Protein AF-H1YH97-F1 (afdb_monomer_lite)

Sequence (226 aa):
MWLQNLEPGESWMGVWKGKFLCFDCGAIIEQNPCDICGYLHTPFVIPGLQNNEQPKALTFKGAIHENTYITLGLLKREWERPLIPESDVTDLLGQKIPQRIAFVLLFWTLFESLMDRMFSKKLESIPPKIAKNLLKKNNNISARMGEFYQLVFDTSFKDDLIQIGSPLIYDHLKNLQERRNAFIHDNPIAINEQLISDTLIHLQDIQAAWIKLYNKRCTVKSNTNL

Foldseek 3Di:
DPQPDADQPRALCSLLRQWFADPAFRATDNDAPDPQANNGDDQPDDPPPPDDDDRRRPSPPGDDDPLLVVLSVVLVCLVVPDDDPPPQDADPVSHRFDPSPVNLVSLVVSLLVLLLVLLLLLCPPDDPVVSVVLCVVQVDVVCSQQVVVCVRQVDHNQVLCVVVPRNVVVVLVVLSVVLVVVCVVRNSCSDDPVNSVVCVVCSSVSSNSSSVSSNVGRTDHPPPPD

pLDDT: mean 81.81, std 17.79, range [31.03, 96.75]

Structure (mmCIF, N/CA/C/O backbone):
data_AF-H1YH97-F1
#
_entry.id   AF-H1YH97-F1
#
loop_
_atom_site.group_PDB
_atom_site.id
_atom_site.type_symbol
_atom_site.label_atom_id
_atom_site.label_alt_id
_atom_site.label_comp_id
_atom_site.label_asym_id
_atom_site.label_entity_id
_atom_site.label_seq_id
_atom_site.pdbx_PDB_ins_code
_atom_site.Cartn_x
_atom_site.Cartn_y
_atom_site.Cartn_z
_atom_site.occupancy
_atom_site.B_iso_or_equiv
_atom_site.auth_seq_id
_atom_site.auth_comp_id
_atom_site.auth_asym_id
_atom_site.auth_atom_id
_atom_site.pdbx_PDB_model_num
ATOM 1 N N . MET A 1 1 ? -8.327 21.788 -6.610 1.00 39.91 1 MET A N 1
ATOM 2 C CA . MET A 1 1 ? -8.820 21.762 -8.004 1.00 39.91 1 MET A CA 1
ATOM 3 C C . MET A 1 1 ? -8.207 20.588 -8.798 1.00 39.91 1 MET A C 1
ATOM 5 O O . MET A 1 1 ? -7.717 20.793 -9.891 1.00 39.91 1 MET A O 1
ATOM 9 N N . TRP A 1 2 ? -8.212 19.359 -8.249 1.00 41.69 2 TRP A N 1
ATOM 10 C CA . TRP A 1 2 ? -7.654 18.150 -8.909 1.00 41.69 2 TRP A CA 1
ATOM 11 C C . TRP A 1 2 ? -8.547 16.894 -8.781 1.00 41.69 2 TRP A C 1
ATOM 13 O O . TRP A 1 2 ? -8.289 15.892 -9.433 1.00 41.69 2 TRP A O 1
ATOM 23 N N . LEU A 1 3 ? -9.606 16.935 -7.959 1.00 39.03 3 LEU A N 1
ATOM 24 C CA . LEU A 1 3 ? -10.474 15.781 -7.647 1.00 39.03 3 LEU A CA 1
ATOM 25 C C . LEU A 1 3 ? -11.924 15.937 -8.135 1.00 39.03 3 LEU A C 1
ATOM 27 O O . LEU A 1 3 ? -12.729 15.026 -7.962 1.00 39.03 3 LEU A O 1
ATOM 31 N N . GLN A 1 4 ? -12.288 17.096 -8.692 1.00 38.88 4 GLN A N 1
ATOM 32 C CA . GLN A 1 4 ? -13.694 17.419 -8.961 1.00 38.88 4 GLN A CA 1
ATOM 33 C C . GLN A 1 4 ? -14.226 16.808 -10.269 1.00 38.88 4 GLN A C 1
ATOM 35 O O . GLN A 1 4 ? -15.436 16.654 -10.377 1.00 38.88 4 GLN A O 1
ATOM 40 N N . ASN A 1 5 ? -13.353 16.366 -11.189 1.00 37.06 5 ASN A N 1
ATOM 41 C CA . ASN A 1 5 ? -13.747 15.989 -12.557 1.00 37.06 5 ASN A CA 1
ATOM 42 C C . ASN A 1 5 ? -13.352 14.564 -13.001 1.00 37.06 5 ASN A C 1
ATOM 44 O O . ASN A 1 5 ? -13.318 14.319 -14.196 1.00 37.06 5 ASN A O 1
ATOM 48 N N . LEU A 1 6 ? -13.004 13.634 -12.104 1.00 42.75 6 LEU A N 1
ATOM 49 C CA . LEU A 1 6 ? -12.512 12.305 -12.532 1.00 42.75 6 LEU A CA 1
ATOM 50 C C . LEU A 1 6 ? -13.406 11.184 -12.016 1.00 42.75 6 LEU A C 1
ATOM 52 O O . LEU A 1 6 ? -13.644 11.136 -10.808 1.00 42.75 6 LEU A O 1
ATOM 56 N N . GLU A 1 7 ? -13.916 10.310 -12.882 1.00 38.78 7 GLU A N 1
ATOM 57 C CA . GLU A 1 7 ? -14.739 9.175 -12.458 1.00 38.78 7 GLU A CA 1
ATOM 58 C C . GLU A 1 7 ? -13.931 8.165 -11.610 1.00 38.78 7 GLU A C 1
ATOM 60 O O . GLU A 1 7 ? -12.694 8.112 -11.690 1.00 38.78 7 GLU A O 1
ATOM 65 N N . PRO A 1 8 ? -14.584 7.391 -10.718 1.00 39.62 8 PRO A N 1
ATOM 66 C CA . PRO A 1 8 ? -13.954 6.241 -10.072 1.00 39.62 8 PRO A CA 1
ATOM 67 C C . PRO A 1 8 ? -13.371 5.292 -11.134 1.00 39.62 8 PRO A C 1
ATOM 69 O O . PRO A 1 8 ? -14.071 4.897 -12.055 1.00 39.62 8 PRO A O 1
ATOM 72 N N . GLY A 1 9 ? -12.084 4.951 -11.021 1.00 46.12 9 GLY A N 1
ATOM 73 C CA . GLY A 1 9 ? -11.359 4.131 -12.007 1.00 46.12 9 GLY A CA 1
ATOM 74 C C . GLY A 1 9 ? -10.483 4.929 -12.981 1.00 46.12 9 GLY A C 1
ATOM 75 O O . GLY A 1 9 ? -9.427 4.444 -13.372 1.00 46.12 9 GLY A O 1
ATOM 76 N N . GLU A 1 10 ? -10.804 6.193 -13.268 1.00 53.16 10 GLU A N 1
ATOM 77 C CA . GLU A 1 10 ? -10.083 6.999 -14.274 1.00 53.16 10 GLU A CA 1
ATOM 78 C C . GLU A 1 10 ? -8.904 7.811 -13.716 1.00 53.16 10 GLU A C 1
ATOM 80 O O . GLU A 1 10 ? -8.183 8.491 -14.448 1.00 53.16 10 GLU A O 1
ATOM 85 N N . SER A 1 11 ? -8.682 7.779 -12.400 1.00 70.06 11 SER A N 1
ATOM 86 C CA . SER A 1 11 ? -7.612 8.552 -11.773 1.00 70.06 11 SER A CA 1
ATOM 87 C C . SER A 1 11 ? -6.817 7.748 -10.759 1.00 70.06 11 SER A C 1
ATOM 89 O O . SER A 1 11 ? -7.344 6.903 -10.041 1.00 70.06 11 SER A O 1
ATOM 91 N N . TRP A 1 12 ? -5.534 8.087 -10.638 1.00 75.81 12 TRP A N 1
ATOM 92 C CA . TRP A 1 12 ? -4.597 7.598 -9.616 1.00 75.81 12 TRP A CA 1
ATOM 93 C C . TRP A 1 12 ? -5.146 7.717 -8.184 1.00 75.81 12 TRP A C 1
ATOM 95 O O . TRP A 1 12 ? -4.735 6.990 -7.286 1.00 75.81 12 TRP A O 1
ATOM 105 N N . MET A 1 13 ? -6.105 8.628 -8.002 1.00 76.44 13 MET A N 1
ATOM 106 C CA . MET A 1 13 ? -6.769 8.976 -6.750 1.00 76.44 13 MET A CA 1
ATOM 107 C C . MET A 1 13 ? -8.197 8.424 -6.656 1.00 76.44 13 MET A C 1
ATOM 109 O O . MET A 1 13 ? -8.872 8.667 -5.658 1.00 76.44 13 MET A O 1
ATOM 113 N N . GLY A 1 14 ? -8.679 7.722 -7.686 1.00 76.81 14 GLY A N 1
ATOM 114 C CA . GLY A 1 14 ? -10.076 7.311 -7.829 1.00 76.81 14 GLY A CA 1
ATOM 115 C C . GLY A 1 14 ? -10.552 6.469 -6.652 1.00 76.81 14 GLY A C 1
ATOM 116 O O . GLY A 1 14 ? -11.643 6.697 -6.138 1.00 76.81 14 GLY A O 1
ATOM 117 N N . VAL A 1 15 ? -9.677 5.600 -6.139 1.00 85.69 15 VAL A N 1
ATOM 118 C CA . VAL A 1 15 ? -9.932 4.780 -4.946 1.00 85.69 15 VAL A CA 1
ATOM 119 C C . VAL A 1 15 ? -10.259 5.631 -3.716 1.00 85.69 15 VAL A C 1
ATOM 121 O O . VAL A 1 15 ? -11.045 5.201 -2.884 1.00 85.69 15 VAL A O 1
ATOM 124 N N . TRP A 1 16 ? -9.722 6.845 -3.602 1.00 83.88 16 TRP A N 1
ATOM 125 C CA . TRP A 1 16 ? -9.933 7.744 -2.460 1.00 83.88 16 TRP A CA 1
ATOM 126 C C . TRP A 1 16 ? -11.056 8.760 -2.677 1.00 83.88 16 TRP A C 1
ATOM 128 O O . TRP A 1 16 ? -11.441 9.470 -1.743 1.00 83.88 16 TRP A O 1
ATOM 138 N N . LYS A 1 17 ? -11.585 8.868 -3.900 1.00 78.12 17 LYS A N 1
ATOM 139 C CA . LYS A 1 17 ? -12.656 9.813 -4.221 1.00 78.12 17 LYS A CA 1
ATOM 140 C C . LYS A 1 17 ? -13.912 9.468 -3.411 1.00 78.12 17 LYS A C 1
ATOM 142 O O . LYS A 1 17 ? -14.252 8.304 -3.241 1.00 78.12 17 LYS A O 1
ATOM 147 N N . GLY A 1 18 ? -14.573 10.497 -2.883 1.00 75.31 18 GLY A N 1
ATOM 148 C CA . GLY A 1 18 ? -15.779 10.372 -2.057 1.00 75.31 18 GLY A CA 1
ATOM 149 C C . GLY A 1 18 ? -15.560 9.833 -0.638 1.00 75.31 18 GLY A C 1
ATOM 150 O O . GLY A 1 18 ? -16.490 9.881 0.156 1.00 75.31 18 GLY A O 1
ATOM 151 N N . LYS A 1 19 ? -14.349 9.374 -0.287 1.00 83.31 19 LYS A N 1
ATOM 152 C CA . LYS A 1 19 ? -14.075 8.782 1.027 1.00 83.31 19 LYS A CA 1
ATOM 153 C C . LYS A 1 19 ? -13.745 9.810 2.103 1.00 83.31 19 LYS A C 1
ATOM 155 O O . LYS A 1 19 ? -13.042 10.791 1.859 1.00 83.31 19 LYS A O 1
ATOM 160 N N . PHE A 1 20 ? -14.172 9.535 3.328 1.00 82.00 20 PHE A N 1
ATOM 161 C CA . PHE A 1 20 ? -13.847 10.309 4.525 1.00 82.00 20 PHE A CA 1
ATOM 162 C C . PHE A 1 20 ? -13.634 9.384 5.734 1.00 82.00 20 PHE A C 1
ATOM 164 O O . PHE A 1 20 ? -13.953 8.200 5.674 1.00 82.00 20 PHE A O 1
ATOM 171 N N . LEU A 1 21 ? -13.029 9.903 6.810 1.00 85.06 21 LEU A N 1
ATOM 172 C CA . LEU A 1 21 ? -12.860 9.147 8.055 1.00 85.06 21 LEU A CA 1
ATOM 173 C C . LEU A 1 21 ? -14.105 9.279 8.931 1.00 85.06 21 LEU A C 1
ATOM 175 O O . LEU A 1 21 ? -14.604 10.385 9.150 1.00 85.06 21 LEU A O 1
ATOM 179 N N . CYS A 1 22 ? -14.551 8.159 9.488 1.00 85.12 22 CYS A N 1
ATOM 180 C CA . CYS A 1 22 ? -15.545 8.137 10.539 1.00 85.12 22 CYS A CA 1
ATOM 181 C C . CYS A 1 22 ? -14.955 8.739 11.825 1.00 85.12 22 CYS A C 1
ATOM 183 O O . CYS A 1 22 ? -13.877 8.327 12.251 1.00 85.12 22 CYS A O 1
ATOM 185 N N . PHE A 1 23 ? -15.648 9.688 12.464 1.00 82.31 23 PHE A N 1
ATOM 186 C CA . PHE A 1 23 ? -15.173 10.328 13.698 1.00 82.31 23 PHE A CA 1
ATOM 187 C C . PHE A 1 23 ? -15.259 9.401 14.905 1.00 82.31 23 PHE A C 1
ATOM 189 O O . PHE A 1 23 ? -14.488 9.565 15.843 1.00 82.31 23 PHE A O 1
ATOM 196 N N . ASP A 1 24 ? -16.190 8.450 14.869 1.00 85.19 24 ASP A N 1
ATOM 197 C CA . ASP A 1 24 ? -16.423 7.513 15.960 1.00 85.19 24 ASP A CA 1
ATOM 198 C C . ASP A 1 24 ? -15.459 6.321 15.869 1.00 85.19 24 ASP A C 1
ATOM 200 O O . ASP A 1 24 ? -14.535 6.187 16.668 1.00 85.19 24 ASP A O 1
ATOM 204 N N . CYS A 1 25 ? -15.595 5.489 14.832 1.00 86.81 25 CYS A N 1
ATOM 205 C CA . CYS A 1 25 ? -14.805 4.259 14.723 1.00 86.81 25 CYS A CA 1
ATOM 206 C C . CYS A 1 25 ? -13.477 4.408 13.966 1.00 86.81 25 CYS A C 1
ATOM 208 O O . CYS A 1 25 ? -12.680 3.467 13.943 1.00 86.81 25 CYS A O 1
ATOM 210 N N . GLY A 1 26 ? -13.231 5.551 13.315 1.00 86.19 26 GLY A N 1
ATOM 211 C CA . GLY A 1 26 ? -12.041 5.771 12.489 1.00 86.19 26 GLY A CA 1
ATOM 212 C C . GLY A 1 26 ? -12.055 5.066 11.128 1.00 86.19 26 GLY A C 1
ATOM 213 O O . GLY A 1 26 ? -11.030 5.072 10.458 1.00 86.19 26 GLY A O 1
ATOM 214 N N . ALA A 1 27 ? -13.166 4.450 10.707 1.00 89.44 27 ALA A N 1
ATOM 215 C CA . ALA A 1 27 ? -13.274 3.778 9.408 1.00 89.44 27 ALA A CA 1
ATOM 216 C C . ALA A 1 27 ? -13.155 4.750 8.229 1.00 89.44 27 ALA A C 1
ATOM 218 O O . ALA A 1 27 ? -13.627 5.879 8.298 1.00 89.44 27 ALA A O 1
ATOM 219 N N . ILE A 1 28 ? -12.582 4.296 7.119 1.00 90.00 28 ILE A N 1
ATOM 220 C CA . ILE A 1 28 ? -12.598 5.017 5.847 1.00 90.00 28 ILE A CA 1
ATOM 221 C C . ILE A 1 28 ? -13.871 4.617 5.093 1.00 90.00 28 ILE A C 1
ATOM 223 O O . ILE A 1 28 ? -13.984 3.476 4.651 1.00 90.00 28 ILE A O 1
ATOM 227 N N . ILE A 1 29 ? -14.811 5.546 4.935 1.00 87.75 29 ILE A N 1
ATOM 228 C CA . ILE A 1 29 ? -16.169 5.282 4.432 1.00 87.75 29 ILE A CA 1
ATOM 229 C C . ILE A 1 29 ? -16.551 6.223 3.290 1.00 87.75 29 ILE A C 1
ATOM 231 O O . ILE A 1 29 ? -15.976 7.300 3.151 1.00 87.75 29 ILE A O 1
ATOM 235 N N . GLU A 1 30 ? -17.521 5.815 2.473 1.00 83.56 30 GLU A N 1
ATOM 236 C CA . GLU A 1 30 ? -18.061 6.601 1.345 1.00 83.56 30 GLU A CA 1
ATOM 237 C C . GLU A 1 30 ? -19.474 7.134 1.604 1.00 83.56 30 GLU A C 1
ATOM 239 O O . GLU A 1 30 ? -19.912 8.087 0.962 1.00 83.56 30 GLU A O 1
ATOM 244 N N . GLN A 1 31 ? -20.191 6.514 2.538 1.00 81.31 31 GLN A N 1
ATOM 245 C CA . GLN A 1 31 ? -21.607 6.749 2.787 1.00 81.31 31 GLN A CA 1
ATOM 246 C C . GLN A 1 31 ? -21.862 7.192 4.225 1.00 81.31 31 GLN A C 1
ATOM 248 O O . GLN A 1 31 ? -21.046 6.979 5.120 1.00 81.31 31 GLN A O 1
ATOM 253 N N . ASN A 1 32 ? -23.006 7.841 4.421 1.00 79.31 32 ASN A N 1
ATOM 254 C CA . ASN A 1 32 ? -23.491 8.305 5.710 1.00 79.31 32 ASN A CA 1
ATOM 255 C C . ASN A 1 32 ? -24.909 7.746 5.921 1.00 79.31 32 ASN A C 1
ATOM 257 O O . ASN A 1 32 ? -25.759 8.015 5.067 1.00 79.31 32 ASN A O 1
ATOM 261 N N . PRO A 1 33 ? -25.196 6.998 7.004 1.00 86.06 33 PRO A N 1
ATOM 262 C CA . PRO A 1 33 ? -24.354 6.720 8.178 1.00 86.06 33 PRO A CA 1
ATOM 263 C C . PRO A 1 33 ? -23.153 5.803 7.898 1.00 86.06 33 PRO A C 1
ATOM 265 O O . PRO A 1 33 ? -23.097 5.138 6.867 1.00 86.06 33 PRO A O 1
ATOM 268 N N . CYS A 1 34 ? -22.190 5.781 8.827 1.00 86.38 34 CYS A N 1
ATOM 269 C CA . CYS A 1 34 ? -21.041 4.877 8.773 1.00 86.38 34 CYS A CA 1
ATOM 270 C C . CYS A 1 34 ? -21.505 3.415 8.713 1.00 86.38 34 CYS A C 1
ATOM 272 O O . CYS A 1 34 ? -22.223 2.949 9.592 1.00 86.38 34 CYS A O 1
ATOM 274 N N . ASP A 1 35 ? -21.046 2.672 7.715 1.00 88.00 35 ASP A N 1
ATOM 275 C CA . ASP A 1 35 ? -21.367 1.255 7.510 1.00 88.00 35 ASP A CA 1
ATOM 276 C C . ASP A 1 35 ? -20.694 0.308 8.515 1.00 88.00 35 ASP A C 1
ATOM 278 O O . ASP A 1 35 ? -21.100 -0.846 8.640 1.00 88.00 35 ASP A O 1
ATOM 282 N N . ILE A 1 36 ? -19.694 0.791 9.259 1.00 88.25 36 ILE A N 1
ATOM 283 C CA . ILE A 1 36 ? -18.995 0.021 10.295 1.00 88.25 36 ILE A CA 1
ATOM 284 C C . ILE A 1 36 ? -19.619 0.203 11.686 1.00 88.25 36 ILE A C 1
ATOM 286 O O . ILE A 1 36 ? -19.785 -0.786 12.398 1.00 88.25 36 ILE A O 1
ATOM 290 N N . CYS A 1 37 ? -19.947 1.436 12.094 1.00 88.19 37 CYS A N 1
ATOM 291 C CA . CYS A 1 37 ? -20.453 1.724 13.449 1.00 88.19 37 CYS A CA 1
ATOM 292 C C . CYS A 1 37 ? -21.824 2.414 13.511 1.00 88.19 37 CYS A C 1
ATOM 294 O O . CYS A 1 37 ? -22.334 2.662 14.600 1.00 88.19 37 CYS A O 1
ATOM 296 N N . GLY A 1 38 ? -22.432 2.755 12.373 1.00 87.69 38 GLY A N 1
ATOM 297 C CA . GLY A 1 38 ? -23.738 3.418 12.313 1.00 87.69 38 GLY A CA 1
ATOM 298 C C . GLY A 1 38 ? -23.725 4.914 12.641 1.00 87.69 38 GLY A C 1
ATOM 299 O O . GLY A 1 38 ? -24.780 5.545 12.607 1.00 87.69 38 GLY A O 1
ATOM 300 N N . TYR A 1 39 ? -22.562 5.506 12.939 1.00 85.44 39 TYR A N 1
ATOM 301 C CA . TYR A 1 39 ? -22.466 6.926 13.279 1.00 85.44 39 TYR A CA 1
ATOM 302 C C . TYR A 1 39 ? -22.977 7.814 12.136 1.00 85.44 39 TYR A C 1
ATOM 304 O O . TYR A 1 39 ? -22.505 7.723 10.997 1.00 85.44 39 TYR A O 1
ATOM 312 N N . LEU A 1 40 ? -23.936 8.686 12.457 1.00 85.50 40 LEU A N 1
ATOM 313 C CA . LEU A 1 40 ? -24.487 9.659 11.526 1.00 85.50 40 LEU A CA 1
ATOM 314 C C . LEU A 1 40 ? -23.620 10.918 11.533 1.00 85.50 40 LEU A C 1
ATOM 316 O O . LEU A 1 40 ? -23.594 11.688 12.490 1.00 85.50 40 LEU A O 1
ATOM 320 N N . HIS A 1 41 ? -22.933 11.143 10.426 1.00 76.25 41 HIS A N 1
ATOM 321 C CA . HIS A 1 41 ? -22.154 12.345 10.207 1.00 76.25 41 HIS A CA 1
ATOM 322 C C . HIS A 1 41 ? -23.076 13.515 9.875 1.00 76.25 41 HIS A C 1
ATOM 324 O O . HIS A 1 41 ? -23.846 13.460 8.917 1.00 76.25 41 HIS A O 1
ATOM 330 N N . THR A 1 42 ? -22.976 14.617 10.610 1.00 68.94 42 THR A N 1
ATOM 331 C CA . THR A 1 42 ? -23.526 15.881 10.121 1.00 68.94 42 THR A CA 1
ATOM 332 C C . THR A 1 42 ? -22.628 16.383 8.984 1.00 68.94 42 THR A C 1
ATOM 334 O O . THR A 1 42 ? -21.405 16.444 9.150 1.00 68.94 42 THR A O 1
ATOM 337 N N . PRO A 1 43 ? -23.171 16.694 7.793 1.00 60.44 43 PRO A N 1
ATOM 338 C CA . PRO A 1 43 ? -22.355 17.230 6.714 1.00 60.44 43 PRO A CA 1
ATOM 339 C C . PRO A 1 43 ? -21.727 18.552 7.171 1.00 60.44 43 PRO A C 1
ATOM 341 O O . PRO A 1 43 ? -22.431 19.472 7.587 1.00 60.44 43 PRO A O 1
ATOM 344 N N . PHE A 1 44 ? -20.399 18.659 7.088 1.00 53.03 44 PHE A N 1
ATOM 345 C CA . PHE A 1 44 ? -19.713 19.936 7.267 1.00 53.03 44 PHE A CA 1
ATOM 346 C C . PHE A 1 44 ? -20.073 20.844 6.090 1.00 53.03 44 PHE A C 1
ATOM 348 O O . PHE A 1 44 ? -19.498 20.739 5.006 1.00 53.03 44 PHE A O 1
ATOM 355 N N . VAL A 1 45 ? -21.041 21.735 6.296 1.00 48.00 45 VAL A N 1
ATOM 356 C CA . VAL A 1 45 ? -21.299 22.846 5.379 1.00 48.00 45 VAL A CA 1
ATOM 357 C C . VAL A 1 45 ? -20.197 23.873 5.612 1.00 48.00 45 VAL A C 1
ATOM 359 O O . VAL A 1 45 ? -20.097 24.435 6.700 1.00 48.00 45 VAL A O 1
ATOM 362 N N . ILE A 1 46 ? -19.344 24.110 4.614 1.00 43.72 46 ILE A N 1
ATOM 363 C CA . ILE A 1 46 ? -18.402 25.234 4.659 1.00 43.72 46 ILE A CA 1
ATOM 364 C C . ILE A 1 46 ? -19.241 26.515 4.525 1.00 43.72 46 ILE A C 1
ATOM 366 O O . ILE A 1 46 ? -19.887 26.689 3.486 1.00 43.72 46 ILE A O 1
ATOM 370 N N . PRO A 1 47 ? -19.258 27.423 5.518 1.00 37.94 47 PRO A N 1
ATOM 371 C CA . PRO A 1 47 ? -19.947 28.699 5.369 1.00 37.94 47 PRO A CA 1
ATOM 372 C C . PRO A 1 47 ? -19.249 29.505 4.264 1.00 37.94 47 PRO A C 1
ATOM 374 O O . PRO A 1 47 ? -18.073 29.834 4.401 1.00 37.94 47 PRO A O 1
ATOM 377 N N . GLY A 1 48 ? -19.944 29.784 3.155 1.00 42.53 48 GLY A N 1
ATOM 378 C CA . GLY A 1 48 ? -19.428 30.634 2.068 1.00 42.53 48 GLY A CA 1
ATOM 379 C C . GLY A 1 48 ? -19.630 30.130 0.633 1.00 42.53 48 GLY A C 1
ATOM 380 O O . GLY A 1 48 ? -19.421 30.902 -0.295 1.00 42.53 48 GLY A O 1
ATOM 381 N N . LEU A 1 49 ? -20.077 28.888 0.413 1.00 44.22 49 LEU A N 1
ATOM 382 C CA . LEU A 1 49 ? -20.487 28.410 -0.919 1.00 44.22 49 LEU A CA 1
ATOM 383 C C . LEU A 1 49 ? -21.987 28.675 -1.136 1.00 44.22 49 LEU A C 1
ATOM 385 O O . LEU A 1 49 ? -22.819 27.777 -1.037 1.00 44.22 49 LEU A O 1
ATOM 389 N N . GLN A 1 50 ? -22.345 29.937 -1.390 1.00 41.69 50 GLN A N 1
ATOM 390 C CA . GLN A 1 50 ? -23.666 30.287 -1.920 1.00 41.69 50 GLN A CA 1
ATOM 391 C C . GLN A 1 50 ? -23.716 29.947 -3.414 1.00 41.69 50 GLN A C 1
ATOM 393 O O . GLN A 1 50 ? -23.117 30.658 -4.215 1.00 41.69 50 GLN A O 1
ATOM 398 N N . ASN A 1 51 ? -24.389 28.843 -3.754 1.00 39.91 51 ASN A N 1
ATOM 399 C CA . ASN A 1 51 ? -25.222 28.617 -4.951 1.00 39.91 51 ASN A CA 1
ATOM 400 C C . ASN A 1 51 ? -25.248 27.122 -5.290 1.00 39.91 51 ASN A C 1
ATOM 402 O O . ASN A 1 51 ? -24.291 26.620 -5.864 1.00 39.91 51 ASN A O 1
ATOM 406 N N . ASN A 1 52 ? -26.354 26.446 -4.955 1.00 42.66 52 ASN A N 1
ATOM 407 C CA . ASN A 1 52 ? -26.873 25.182 -5.514 1.00 42.66 52 ASN A CA 1
ATOM 408 C C . ASN A 1 52 ? -25.946 23.967 -5.739 1.00 42.66 52 ASN A C 1
ATOM 410 O O . ASN A 1 52 ? -26.430 22.928 -6.185 1.00 42.66 52 ASN A O 1
ATOM 414 N N . GLU A 1 53 ? -24.668 24.009 -5.388 1.00 43.31 53 GLU A N 1
ATOM 415 C CA . GLU A 1 53 ? -23.829 22.821 -5.342 1.00 43.31 53 GLU A CA 1
ATOM 416 C C . GLU A 1 53 ? -23.979 22.169 -3.973 1.00 43.31 53 GLU A C 1
ATOM 418 O O . GLU A 1 53 ? -23.693 22.778 -2.940 1.00 43.31 53 GLU A O 1
ATOM 423 N N . GLN A 1 54 ? -24.446 20.917 -3.963 1.00 42.28 54 GLN A N 1
ATOM 424 C CA . GLN A 1 54 ? -24.482 20.114 -2.746 1.00 42.28 54 GLN A CA 1
ATOM 425 C C . GLN A 1 54 ? -23.117 20.177 -2.043 1.00 42.28 54 GLN A C 1
ATOM 427 O O . GLN A 1 54 ? -22.087 20.110 -2.724 1.00 42.28 54 GLN A O 1
ATOM 432 N N . PRO A 1 55 ? -23.081 20.306 -0.703 1.00 42.91 55 PRO A N 1
ATOM 433 C CA . PRO A 1 55 ? -21.837 20.398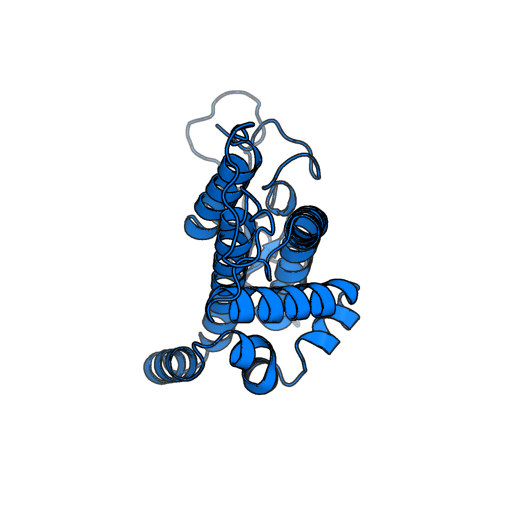 0.045 1.00 42.91 55 PRO A CA 1
ATOM 434 C C . PRO A 1 55 ? -20.985 19.155 -0.233 1.00 42.91 55 PRO A C 1
ATOM 436 O O . PRO A 1 55 ? -21.248 18.065 0.272 1.00 42.91 55 PRO A O 1
ATOM 439 N N . LYS A 1 56 ? -19.963 19.312 -1.081 1.00 43.06 56 LYS A N 1
ATOM 440 C CA . LYS A 1 56 ? -19.011 18.251 -1.412 1.00 43.06 56 LYS A CA 1
ATOM 441 C C . LYS A 1 56 ? -18.183 17.982 -0.159 1.00 43.06 56 LYS A C 1
ATOM 443 O O . LYS A 1 56 ? -17.332 18.794 0.207 1.00 43.06 56 LYS A O 1
ATOM 448 N N . ALA A 1 57 ? -18.461 16.858 0.502 1.00 43.22 57 ALA A N 1
ATOM 449 C CA . ALA A 1 57 ? -17.702 16.376 1.647 1.00 43.22 57 ALA A CA 1
ATOM 450 C C . ALA A 1 57 ? -16.203 16.416 1.315 1.00 43.22 57 ALA A C 1
ATOM 452 O O . ALA A 1 57 ? -15.753 15.868 0.305 1.00 43.22 57 ALA A O 1
ATOM 453 N N . LEU A 1 58 ? -15.437 17.134 2.136 1.00 46.97 58 LEU A N 1
ATOM 454 C CA . LEU A 1 58 ? -13.999 17.316 1.973 1.00 46.97 58 LEU A CA 1
ATOM 455 C C . LEU A 1 58 ? -13.281 15.968 2.146 1.00 46.97 58 LEU A C 1
ATOM 457 O O . LEU A 1 58 ? -12.791 15.643 3.226 1.00 46.97 58 LEU A O 1
ATOM 461 N N . THR A 1 59 ? -13.130 15.223 1.050 1.00 47.50 59 THR A N 1
ATOM 462 C CA . THR A 1 59 ? -12.196 14.087 0.921 1.00 47.50 59 THR A CA 1
ATOM 463 C C . THR A 1 59 ? -10.783 14.451 1.390 1.00 47.50 59 THR A C 1
ATOM 465 O O . THR A 1 59 ? -10.037 13.604 1.870 1.00 47.50 59 THR A O 1
ATOM 468 N N . PHE A 1 60 ? -10.437 15.738 1.311 1.00 45.75 60 PHE A N 1
ATOM 469 C CA . PHE A 1 60 ? -9.111 16.293 1.569 1.00 45.75 60 PHE A CA 1
ATOM 470 C C . PHE A 1 60 ? -8.673 16.380 3.042 1.00 45.75 60 PHE A C 1
ATOM 472 O O . PHE A 1 60 ? -7.517 16.710 3.285 1.00 45.75 60 PHE A O 1
ATOM 479 N N . LYS A 1 61 ? -9.548 16.127 4.029 1.00 45.66 61 LYS A N 1
ATOM 480 C CA . LYS A 1 61 ? -9.171 16.211 5.461 1.00 45.66 61 LYS A CA 1
ATOM 481 C C . LYS A 1 61 ? -9.521 14.983 6.308 1.00 45.66 61 LYS A C 1
ATOM 483 O O . LYS A 1 61 ? -9.388 15.037 7.525 1.00 45.66 61 LYS A O 1
ATOM 488 N N . GLY A 1 62 ? -9.941 13.883 5.685 1.00 51.84 62 GLY A N 1
ATOM 489 C CA . GLY A 1 62 ? -10.328 12.662 6.396 1.00 51.84 62 GLY A CA 1
ATOM 490 C C . GLY A 1 62 ? -9.570 11.440 5.900 1.00 51.84 62 GLY A C 1
ATOM 491 O O . GLY A 1 62 ? -8.604 11.018 6.518 1.00 51.84 62 GLY A O 1
ATOM 492 N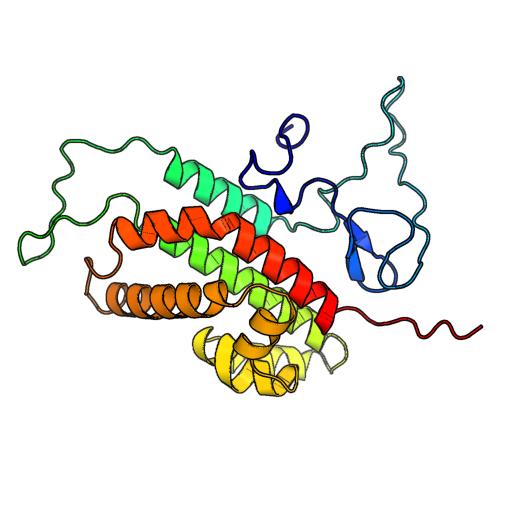 N . ALA A 1 63 ? -10.015 10.856 4.788 1.00 61.12 63 ALA A N 1
ATOM 493 C CA . ALA A 1 63 ? -9.581 9.519 4.374 1.00 61.12 63 ALA A CA 1
ATOM 494 C C . ALA A 1 63 ? -8.153 9.466 3.822 1.00 61.12 63 ALA A C 1
ATOM 496 O O . ALA A 1 63 ? -7.388 8.565 4.165 1.00 61.12 63 ALA A O 1
ATOM 497 N N . ILE A 1 64 ? -7.792 10.424 2.965 1.00 71.19 64 ILE A N 1
ATOM 498 C CA . ILE A 1 64 ? -6.458 10.497 2.375 1.00 71.19 64 ILE A CA 1
ATOM 499 C C . ILE A 1 64 ? -5.608 11.516 3.123 1.00 71.19 64 ILE A C 1
ATOM 501 O O . ILE A 1 64 ? -6.028 12.639 3.389 1.00 71.19 64 ILE A O 1
ATOM 505 N N . HIS A 1 65 ? -4.383 11.130 3.451 1.00 75.12 65 HIS A N 1
ATOM 506 C CA . HIS A 1 65 ? -3.433 12.040 4.076 1.00 75.12 65 HIS A CA 1
ATOM 507 C C . HIS A 1 65 ? -2.543 12.701 3.043 1.00 75.12 65 HIS A C 1
ATOM 509 O O . HIS A 1 65 ? -2.301 12.145 1.971 1.00 75.12 65 HIS A O 1
ATOM 515 N N . GLU A 1 66 ? -1.985 13.844 3.421 1.00 80.12 66 GLU A N 1
ATOM 516 C CA . GLU A 1 66 ? -1.141 14.665 2.563 1.00 80.12 66 GLU A CA 1
ATOM 517 C C . GLU A 1 6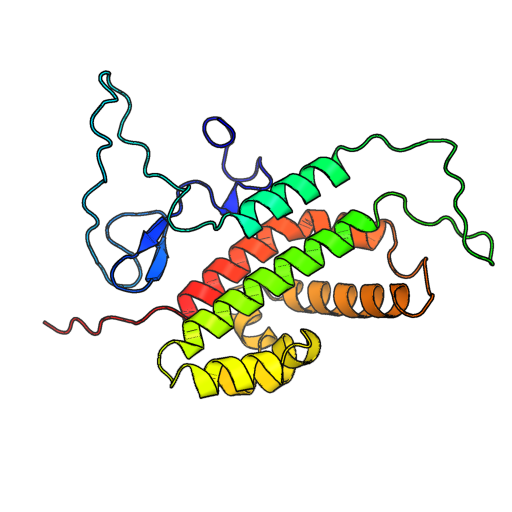6 ? 0.013 13.870 1.936 1.00 80.12 66 GLU A C 1
ATOM 519 O O . GLU A 1 66 ? 0.147 13.867 0.718 1.00 80.12 66 GLU A O 1
ATOM 524 N N . ASN A 1 67 ? 0.765 13.092 2.724 1.00 83.50 67 ASN A N 1
ATOM 525 C CA . ASN A 1 67 ? 1.829 12.234 2.178 1.00 83.50 67 ASN A CA 1
ATOM 526 C C . ASN A 1 67 ? 1.326 11.251 1.108 1.00 83.50 67 ASN A C 1
ATOM 528 O O . ASN A 1 67 ? 1.931 11.151 0.048 1.00 83.50 67 ASN A O 1
ATOM 532 N N . THR A 1 68 ? 0.206 10.560 1.347 1.00 87.19 68 THR A N 1
ATOM 533 C CA . THR A 1 68 ? -0.391 9.640 0.362 1.00 87.19 68 THR A CA 1
ATOM 534 C C . THR A 1 68 ? -0.763 10.386 -0.920 1.00 87.19 68 THR A C 1
ATOM 536 O O . THR A 1 68 ? -0.442 9.929 -2.014 1.00 87.19 68 THR A O 1
ATOM 539 N N . TYR A 1 69 ? -1.377 11.565 -0.786 1.00 85.06 69 TYR A N 1
ATOM 540 C CA . TYR A 1 69 ? -1.742 12.422 -1.911 1.00 85.06 69 TYR A CA 1
ATOM 541 C C . TYR A 1 69 ? -0.518 12.868 -2.723 1.00 85.06 69 TYR A C 1
ATOM 543 O O . TYR A 1 69 ? -0.499 12.745 -3.949 1.00 85.06 69 TYR A O 1
ATOM 551 N N . ILE A 1 70 ? 0.523 13.354 -2.045 1.00 88.00 70 ILE A N 1
ATOM 552 C CA . ILE A 1 70 ? 1.758 13.821 -2.679 1.00 88.00 70 ILE A CA 1
ATOM 553 C C . ILE A 1 70 ? 2.456 12.666 -3.401 1.00 88.00 70 ILE A C 1
ATOM 555 O O . ILE A 1 70 ? 2.849 12.832 -4.557 1.00 88.00 70 ILE A O 1
ATOM 559 N N . THR A 1 71 ? 2.577 11.496 -2.768 1.00 91.62 71 THR A N 1
ATOM 560 C CA . THR A 1 71 ? 3.245 10.337 -3.373 1.00 91.62 71 THR A CA 1
ATOM 561 C C . THR A 1 71 ? 2.489 9.810 -4.589 1.00 91.62 71 THR A C 1
ATOM 563 O O . THR A 1 71 ? 3.118 9.522 -5.604 1.00 91.62 71 THR A O 1
ATOM 566 N N . LEU A 1 72 ? 1.153 9.763 -4.558 1.00 90.50 72 LEU A N 1
ATOM 567 C CA . LEU A 1 72 ? 0.351 9.416 -5.738 1.00 90.50 72 LEU A CA 1
ATOM 568 C C . LEU A 1 72 ? 0.521 10.439 -6.873 1.00 90.50 72 LEU A C 1
ATOM 570 O O . LEU A 1 72 ? 0.626 10.062 -8.039 1.00 90.50 72 LEU A O 1
ATOM 574 N N . GLY A 1 73 ? 0.625 11.730 -6.545 1.00 89.31 73 GLY A N 1
ATOM 575 C CA . GLY A 1 73 ? 0.959 12.770 -7.520 1.00 89.31 73 GLY A CA 1
ATOM 576 C C . GLY A 1 73 ? 2.366 12.617 -8.115 1.00 89.31 73 GLY A C 1
ATOM 577 O O . GLY A 1 73 ? 2.564 12.867 -9.303 1.00 89.31 73 GLY A O 1
ATOM 578 N N . LEU A 1 74 ? 3.348 12.188 -7.317 1.00 92.19 74 LEU A N 1
ATOM 579 C CA . LEU A 1 74 ? 4.701 11.876 -7.792 1.00 92.19 74 LEU A CA 1
ATOM 580 C C . LEU A 1 74 ? 4.712 10.651 -8.709 1.00 92.19 74 LEU A C 1
ATOM 582 O O . LEU A 1 74 ? 5.323 10.718 -9.769 1.00 92.19 74 LEU A O 1
ATOM 586 N N . LEU A 1 75 ? 3.996 9.586 -8.344 1.00 93.00 75 LEU A N 1
ATOM 587 C CA . LEU A 1 75 ? 3.831 8.390 -9.171 1.00 93.00 75 LEU A CA 1
ATOM 588 C C . LEU A 1 75 ? 3.235 8.723 -10.538 1.00 93.00 75 LEU A C 1
ATOM 590 O O . LEU A 1 75 ? 3.785 8.324 -11.562 1.00 93.00 75 LEU A O 1
ATOM 594 N N . LYS A 1 76 ? 2.158 9.517 -10.555 1.00 92.00 76 LYS A N 1
ATOM 595 C CA . LYS A 1 76 ? 1.536 9.990 -11.793 1.00 92.00 76 LYS A CA 1
ATOM 596 C C . LYS A 1 76 ? 2.533 10.755 -12.665 1.00 92.00 76 LYS A C 1
ATOM 598 O O . LYS A 1 76 ? 2.670 10.450 -13.843 1.00 92.00 76 LYS A O 1
ATOM 603 N N . ARG A 1 77 ? 3.259 11.718 -12.088 1.00 91.19 77 ARG A N 1
ATOM 604 C CA . ARG A 1 77 ? 4.266 12.497 -12.829 1.00 91.19 77 ARG A CA 1
ATOM 605 C C . ARG A 1 77 ? 5.392 11.626 -13.371 1.00 91.19 77 ARG A C 1
ATOM 607 O O . ARG A 1 77 ? 5.817 11.842 -14.498 1.00 91.19 77 ARG A O 1
ATOM 614 N N . GLU A 1 78 ? 5.857 10.651 -12.595 1.00 92.94 78 GLU A N 1
ATOM 615 C CA . GLU A 1 78 ? 6.894 9.726 -13.053 1.00 92.94 78 GLU A CA 1
ATOM 616 C C . GLU A 1 78 ? 6.390 8.808 -14.164 1.00 92.94 78 GLU A C 1
ATOM 618 O O . GLU A 1 78 ? 7.164 8.465 -15.049 1.00 92.94 78 GLU A O 1
ATOM 623 N N . TRP A 1 79 ? 5.106 8.449 -14.173 1.00 91.88 79 TRP A N 1
ATOM 624 C CA . TRP A 1 79 ? 4.492 7.704 -15.272 1.00 91.88 79 TRP A CA 1
ATOM 625 C C . TRP A 1 79 ? 4.273 8.553 -16.531 1.00 91.88 79 TRP A C 1
ATOM 627 O O . TRP A 1 79 ? 4.460 8.080 -17.646 1.00 91.88 79 TRP A O 1
ATOM 637 N N . GLU A 1 80 ? 3.907 9.822 -16.370 1.00 89.25 80 GLU A N 1
ATOM 638 C CA . GLU A 1 80 ? 3.656 10.748 -17.483 1.00 89.25 80 GLU A CA 1
ATOM 639 C C . GLU A 1 80 ? 4.939 11.382 -18.035 1.00 89.25 80 GLU A C 1
ATOM 641 O O . GLU A 1 80 ? 4.922 11.983 -19.109 1.00 89.25 80 GLU A O 1
ATOM 646 N N . ARG A 1 81 ? 6.068 11.243 -17.326 1.00 90.00 81 ARG A N 1
ATOM 647 C CA . ARG A 1 81 ? 7.359 11.785 -17.757 1.00 90.00 81 ARG A CA 1
ATOM 648 C C . ARG A 1 81 ? 7.713 11.275 -19.164 1.00 90.00 81 ARG A C 1
ATOM 650 O O . ARG A 1 81 ? 7.622 10.064 -19.390 1.00 90.00 81 ARG A O 1
ATOM 657 N N . PRO A 1 82 ? 8.152 12.143 -20.093 1.00 90.12 82 PRO A N 1
ATOM 658 C CA . PRO A 1 82 ? 8.644 11.711 -21.396 1.00 90.12 82 PRO A CA 1
ATOM 659 C C . PRO A 1 82 ? 9.820 10.738 -21.266 1.00 90.12 82 PRO A C 1
ATOM 661 O O . PRO A 1 82 ? 10.715 10.939 -20.439 1.00 90.12 82 PRO A O 1
ATOM 664 N N . LEU A 1 83 ? 9.808 9.684 -22.082 1.00 87.75 83 LEU A N 1
ATOM 665 C CA . LEU A 1 83 ? 10.948 8.780 -22.217 1.00 87.75 83 LEU A CA 1
ATOM 666 C C . LEU A 1 83 ? 11.964 9.402 -23.169 1.00 87.75 83 LEU A C 1
ATOM 668 O O . LEU A 1 83 ? 11.583 9.990 -24.179 1.00 87.75 83 LEU A O 1
ATOM 672 N N . ILE A 1 84 ? 13.244 9.264 -22.844 1.00 86.56 84 ILE A N 1
ATOM 673 C CA . ILE A 1 84 ? 14.346 9.739 -23.679 1.00 86.56 84 ILE A CA 1
ATOM 674 C C . ILE A 1 84 ? 14.693 8.594 -24.640 1.00 86.56 84 ILE A C 1
ATOM 676 O O . ILE A 1 84 ? 15.125 7.539 -24.166 1.00 86.56 84 ILE A O 1
ATOM 680 N N . PRO A 1 85 ? 14.474 8.725 -25.960 1.00 73.88 85 PRO A N 1
ATOM 681 C CA . PRO A 1 85 ? 14.729 7.638 -26.903 1.00 73.88 85 PRO A CA 1
ATOM 682 C C . PRO A 1 85 ? 16.197 7.197 -26.911 1.00 73.88 85 PRO A C 1
ATOM 684 O O . PRO A 1 85 ? 16.457 6.000 -26.980 1.00 73.88 85 PRO A O 1
ATOM 687 N N . GLU A 1 86 ? 17.133 8.142 -26.755 1.00 68.50 86 GLU A N 1
ATOM 688 C CA . GLU A 1 86 ? 18.584 7.896 -26.750 1.00 68.50 86 GLU A CA 1
ATOM 689 C C . GLU A 1 86 ? 19.150 7.504 -25.373 1.00 68.50 86 GLU A C 1
ATOM 691 O O . GLU A 1 86 ? 20.363 7.404 -25.194 1.00 68.50 86 GLU A O 1
ATOM 696 N N . SER A 1 87 ? 18.296 7.304 -24.364 1.00 68.94 87 SER A N 1
ATOM 697 C CA . SER A 1 87 ? 18.724 6.814 -23.052 1.00 68.94 87 SER A CA 1
ATOM 698 C C . SER A 1 87 ? 19.032 5.312 -23.148 1.00 68.94 87 SER A C 1
ATOM 700 O O . SER A 1 87 ? 18.224 4.461 -22.759 1.00 68.94 87 SER A O 1
ATOM 702 N N . ASP A 1 88 ? 20.228 5.000 -23.636 1.00 67.25 88 ASP A N 1
ATOM 703 C CA . ASP A 1 88 ? 20.838 3.669 -23.608 1.00 67.25 88 ASP A CA 1
ATOM 704 C C . ASP A 1 88 ? 21.659 3.495 -22.328 1.00 67.25 88 ASP A C 1
ATOM 706 O O . ASP A 1 88 ? 22.838 3.145 -22.341 1.00 67.25 88 ASP A O 1
ATOM 710 N N . VAL A 1 89 ? 21.033 3.777 -21.183 1.00 78.50 89 VAL A N 1
ATOM 711 C CA . VAL A 1 89 ? 21.637 3.415 -19.904 1.00 78.50 89 VAL A CA 1
ATOM 712 C C . VAL A 1 89 ? 21.569 1.894 -19.801 1.00 78.50 89 VAL A C 1
ATOM 714 O O . VAL A 1 89 ? 20.487 1.316 -19.666 1.00 78.50 89 VAL A O 1
ATOM 717 N N . THR A 1 90 ? 22.723 1.248 -19.906 1.00 80.88 90 THR A N 1
ATOM 718 C CA . THR A 1 90 ? 22.863 -0.198 -19.761 1.00 80.88 90 THR A CA 1
ATOM 719 C C . THR A 1 90 ? 23.616 -0.551 -18.489 1.00 80.88 90 THR A C 1
ATOM 721 O O . THR A 1 90 ? 24.407 0.242 -17.977 1.00 80.88 90 THR A O 1
ATOM 724 N N . ASP A 1 91 ? 23.392 -1.757 -17.979 1.00 78.50 91 ASP A N 1
ATOM 725 C CA . ASP A 1 91 ? 24.246 -2.331 -16.946 1.00 78.50 91 ASP A CA 1
ATOM 726 C C . ASP A 1 91 ? 25.623 -2.745 -17.512 1.00 78.50 91 ASP A C 1
ATOM 728 O O . ASP A 1 91 ? 25.923 -2.572 -18.698 1.00 78.50 91 ASP A O 1
ATOM 732 N N . LEU A 1 92 ? 26.475 -3.315 -16.653 1.00 77.44 92 LEU A N 1
ATOM 733 C CA . LEU A 1 92 ? 27.809 -3.805 -17.027 1.00 77.44 92 LEU A CA 1
ATOM 734 C C . LEU A 1 92 ? 27.780 -4.947 -18.060 1.00 77.44 92 LEU A C 1
ATOM 736 O O . LEU A 1 92 ? 28.808 -5.249 -18.662 1.00 77.44 92 LEU A O 1
ATOM 740 N N . LEU A 1 93 ? 26.625 -5.589 -18.254 1.00 79.88 93 LEU A N 1
ATOM 741 C CA . LEU A 1 93 ? 26.404 -6.686 -19.195 1.00 79.88 93 LEU A CA 1
ATOM 742 C C . LEU A 1 93 ? 25.704 -6.215 -20.482 1.00 79.88 93 LEU A C 1
ATOM 744 O O . LEU A 1 93 ? 25.349 -7.043 -21.320 1.00 79.88 93 LEU A O 1
ATOM 748 N N . GLY A 1 94 ? 25.509 -4.903 -20.657 1.00 80.31 94 GLY A N 1
ATOM 749 C CA . GLY A 1 94 ? 24.852 -4.323 -21.829 1.00 80.31 94 GLY A CA 1
ATOM 750 C C . GLY A 1 94 ? 23.326 -4.457 -21.823 1.00 80.31 94 GLY A C 1
ATOM 751 O O . GLY A 1 94 ? 22.685 -4.213 -22.844 1.00 80.31 94 GLY A O 1
ATOM 752 N N . GLN A 1 95 ? 22.718 -4.841 -20.700 1.00 83.62 95 GLN A N 1
ATOM 753 C CA . GLN A 1 95 ? 21.268 -4.927 -20.573 1.00 83.62 95 GLN A CA 1
ATOM 754 C C . GLN A 1 95 ? 20.668 -3.552 -20.307 1.00 83.62 95 GLN A C 1
ATOM 756 O O . GLN A 1 95 ? 21.138 -2.806 -19.449 1.00 83.62 95 GLN A O 1
ATOM 761 N N . LYS A 1 96 ? 19.594 -3.224 -21.028 1.00 85.75 96 LYS A N 1
ATOM 762 C CA . LYS A 1 96 ? 18.913 -1.936 -20.904 1.00 85.75 96 LYS A CA 1
ATOM 763 C C . LYS A 1 96 ? 18.248 -1.794 -19.536 1.00 85.75 96 LYS A C 1
ATOM 765 O O . LYS A 1 96 ? 17.409 -2.609 -19.156 1.00 85.75 96 LYS A O 1
ATOM 770 N N . ILE A 1 97 ? 18.588 -0.719 -18.833 1.00 87.69 97 ILE A N 1
ATOM 771 C CA . ILE A 1 97 ? 17.983 -0.353 -17.556 1.00 87.69 97 ILE A CA 1
ATOM 772 C C . ILE A 1 97 ? 16.670 0.397 -17.841 1.00 87.69 97 ILE A C 1
ATOM 774 O O . ILE A 1 97 ? 16.679 1.364 -18.612 1.00 87.69 97 ILE A O 1
ATOM 778 N N . PRO A 1 98 ? 15.531 -0.011 -17.251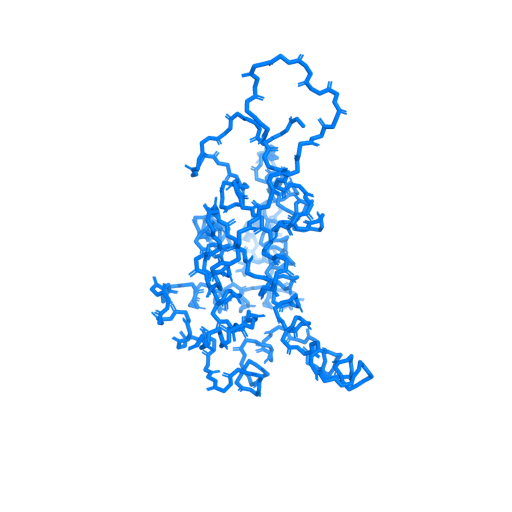 1.00 89.75 98 PRO A N 1
ATOM 779 C CA . PRO A 1 98 ? 14.269 0.697 -17.443 1.00 89.75 98 PRO A CA 1
ATOM 780 C C . PRO A 1 98 ? 14.339 2.153 -16.996 1.00 89.75 98 PRO A C 1
ATOM 782 O O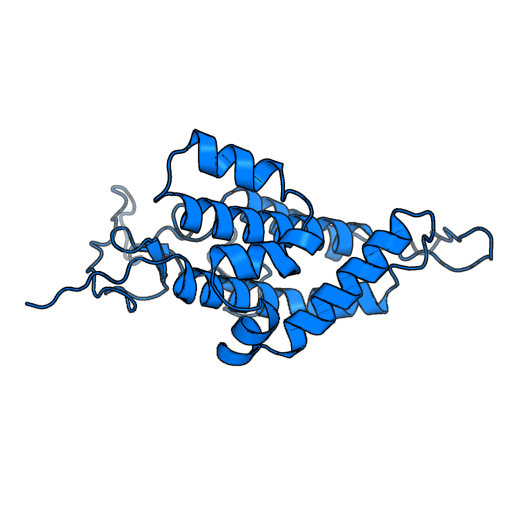 . PRO A 1 98 ? 14.872 2.482 -15.936 1.00 89.75 98 PRO A O 1
ATOM 785 N N . GLN A 1 99 ? 13.723 3.045 -17.767 1.00 91.75 99 GLN A N 1
ATOM 786 C CA . GLN A 1 99 ? 13.769 4.476 -17.455 1.00 91.75 99 GLN A CA 1
ATOM 787 C C . GLN A 1 99 ? 12.860 4.858 -16.284 1.00 91.75 99 GLN A C 1
ATOM 789 O O . GLN A 1 99 ? 13.098 5.890 -15.663 1.00 91.75 99 GLN A O 1
ATOM 794 N N . ARG A 1 100 ? 11.825 4.059 -15.980 1.00 92.44 100 ARG A N 1
ATOM 795 C CA . ARG A 1 100 ? 10.818 4.353 -14.942 1.00 92.44 100 ARG A CA 1
ATOM 796 C C . ARG A 1 100 ? 11.020 3.570 -13.642 1.00 92.44 100 ARG A C 1
ATOM 798 O O . ARG A 1 100 ? 10.063 3.335 -12.913 1.00 92.44 100 ARG A O 1
ATOM 805 N N . ILE A 1 101 ? 12.249 3.177 -13.297 1.00 93.75 101 ILE A N 1
ATOM 806 C CA . ILE A 1 101 ? 12.533 2.470 -12.027 1.00 93.75 101 ILE A CA 1
ATOM 807 C C . ILE A 1 101 ? 12.030 3.257 -10.810 1.00 93.75 101 ILE A C 1
ATOM 809 O O . ILE A 1 101 ? 11.496 2.673 -9.864 1.00 93.75 101 ILE A O 1
ATOM 813 N N . ALA A 1 102 ? 12.141 4.589 -10.853 1.00 94.62 102 ALA A N 1
ATOM 814 C CA . ALA A 1 102 ? 11.653 5.469 -9.795 1.00 94.62 102 ALA A CA 1
ATOM 815 C C . ALA A 1 102 ? 10.161 5.256 -9.489 1.00 94.62 102 ALA A C 1
ATOM 817 O O . ALA A 1 102 ? 9.748 5.446 -8.347 1.00 94.62 102 ALA A O 1
ATOM 818 N N . PHE A 1 103 ? 9.368 4.794 -10.460 1.00 94.88 103 PHE A N 1
ATOM 819 C CA . PHE A 1 103 ? 7.970 4.429 -10.259 1.00 94.88 103 PHE A CA 1
ATOM 820 C C . PHE A 1 103 ? 7.805 3.346 -9.187 1.00 94.88 103 PHE A C 1
ATOM 822 O O . PHE A 1 103 ? 7.056 3.527 -8.229 1.00 94.88 103 PHE A O 1
ATOM 829 N N . VAL A 1 104 ? 8.552 2.244 -9.304 1.00 96.25 104 VAL A N 1
ATOM 830 C CA . VAL A 1 104 ? 8.499 1.122 -8.353 1.00 96.25 104 VAL A CA 1
ATOM 831 C C . VAL A 1 104 ? 8.995 1.558 -6.974 1.00 96.25 104 VAL A C 1
ATOM 833 O O . VAL A 1 104 ? 8.415 1.177 -5.959 1.00 96.25 104 VAL A O 1
ATOM 836 N N . LEU A 1 105 ? 10.023 2.411 -6.919 1.00 95.69 105 LEU A N 1
ATOM 837 C CA . LEU A 1 105 ? 10.544 2.940 -5.655 1.00 95.69 105 LEU A CA 1
ATOM 838 C C . LEU A 1 105 ? 9.526 3.847 -4.947 1.00 95.69 105 LEU A C 1
ATOM 840 O O . LEU A 1 105 ? 9.278 3.673 -3.755 1.00 95.69 105 LEU A O 1
ATOM 844 N N . LEU A 1 106 ? 8.894 4.769 -5.680 1.00 95.94 106 LEU A N 1
ATOM 845 C CA . LEU A 1 106 ? 7.834 5.638 -5.157 1.00 95.94 106 LEU A CA 1
ATOM 846 C C . LEU A 1 106 ? 6.615 4.830 -4.703 1.00 95.94 106 LEU A C 1
ATOM 848 O O . LEU A 1 106 ? 6.030 5.126 -3.660 1.00 95.94 106 LEU A O 1
ATOM 852 N N . PHE A 1 107 ? 6.250 3.797 -5.464 1.00 95.88 107 PHE A N 1
ATOM 853 C CA . PHE A 1 107 ? 5.155 2.899 -5.121 1.00 95.88 107 PHE A CA 1
ATOM 854 C C . PHE A 1 107 ? 5.456 2.168 -3.815 1.00 95.88 107 PHE A C 1
ATOM 856 O O . PHE A 1 107 ? 4.614 2.104 -2.920 1.00 95.88 107 PHE A O 1
ATOM 863 N N . TRP A 1 108 ? 6.679 1.666 -3.672 1.00 95.38 108 TRP A N 1
ATOM 864 C CA . TRP A 1 108 ? 7.091 0.994 -2.454 1.00 95.38 108 TRP A CA 1
ATOM 865 C C . TRP A 1 108 ? 7.042 1.921 -1.240 1.00 95.38 108 TRP A C 1
ATOM 867 O O . TRP A 1 108 ? 6.493 1.548 -0.208 1.00 95.38 108 TRP A O 1
ATOM 877 N N . THR A 1 109 ? 7.516 3.162 -1.378 1.00 93.69 109 THR A N 1
ATOM 878 C CA . THR A 1 109 ? 7.406 4.178 -0.320 1.00 93.69 109 THR A CA 1
ATOM 879 C C . THR A 1 109 ? 5.949 4.479 0.046 1.00 93.69 109 THR A C 1
ATOM 881 O O . THR A 1 109 ? 5.629 4.638 1.227 1.00 93.69 109 THR A O 1
ATOM 884 N N . LEU A 1 110 ? 5.045 4.538 -0.938 1.00 93.88 110 LEU A N 1
ATOM 885 C CA . LEU A 1 110 ? 3.609 4.665 -0.682 1.00 93.88 110 LEU A CA 1
ATOM 886 C C . LEU A 1 110 ? 3.101 3.488 0.161 1.00 93.88 110 LEU A C 1
ATOM 888 O O . LEU A 1 110 ? 2.455 3.708 1.187 1.00 93.88 110 LEU A O 1
ATOM 892 N N . PHE A 1 111 ? 3.407 2.256 -0.248 1.00 94.56 111 PHE A N 1
ATOM 893 C CA . PHE A 1 111 ? 2.982 1.049 0.457 1.00 94.56 111 PHE A CA 1
ATOM 894 C C . PHE A 1 111 ? 3.528 0.987 1.892 1.00 94.56 111 PHE A C 1
ATOM 896 O O . PHE A 1 111 ? 2.766 0.744 2.829 1.00 94.56 111 PHE A O 1
ATOM 903 N N . GLU A 1 112 ? 4.814 1.286 2.093 1.00 92.69 112 GLU A N 1
ATOM 904 C CA . GLU A 1 112 ? 5.430 1.361 3.423 1.00 92.69 112 GLU A CA 1
ATOM 905 C C . GLU A 1 112 ? 4.708 2.374 4.315 1.00 92.69 112 GLU A C 1
ATOM 907 O O . GLU A 1 112 ? 4.363 2.053 5.454 1.00 92.69 112 GLU A O 1
ATOM 912 N N . SER A 1 113 ? 4.398 3.560 3.778 1.00 91.19 113 SER A N 1
ATOM 913 C CA . SER A 1 113 ? 3.669 4.597 4.511 1.00 91.19 113 SER A CA 1
ATOM 914 C C . SER A 1 113 ? 2.263 4.141 4.912 1.00 91.19 113 SER A C 1
ATOM 916 O O . SER A 1 113 ? 1.836 4.362 6.047 1.00 91.19 113 SER A O 1
ATOM 918 N N . LEU A 1 114 ? 1.543 3.476 4.006 1.00 92.25 114 LEU A N 1
ATOM 919 C CA . LEU A 1 114 ? 0.219 2.916 4.271 1.00 92.25 114 LEU A CA 1
ATOM 920 C C . LEU A 1 114 ? 0.266 1.834 5.366 1.00 92.25 114 LEU A C 1
ATOM 922 O O . LEU A 1 114 ? -0.555 1.848 6.287 1.00 92.25 114 LEU A O 1
ATOM 926 N N . MET A 1 115 ? 1.249 0.934 5.333 1.00 92.50 115 MET A N 1
ATOM 927 C CA . MET A 1 115 ? 1.433 -0.074 6.383 1.00 92.50 115 MET A CA 1
ATOM 928 C C . MET A 1 115 ? 1.782 0.569 7.730 1.00 92.50 115 MET A C 1
ATOM 930 O O . MET A 1 115 ? 1.172 0.232 8.745 1.00 92.50 115 MET A O 1
ATOM 934 N N . ASP A 1 116 ? 2.692 1.547 7.743 1.00 89.75 116 ASP A N 1
ATOM 935 C CA . ASP A 1 116 ? 3.055 2.325 8.935 1.00 89.75 116 ASP A CA 1
ATOM 936 C C . ASP A 1 116 ? 1.839 2.918 9.643 1.00 89.75 116 ASP A C 1
ATOM 938 O O . ASP A 1 116 ? 1.720 2.873 10.869 1.00 89.75 116 ASP A O 1
ATOM 942 N N . ARG A 1 117 ? 0.907 3.457 8.858 1.00 88.62 117 ARG A N 1
ATOM 943 C CA . ARG A 1 117 ? -0.331 4.063 9.352 1.00 88.62 117 ARG A CA 1
ATOM 944 C C . ARG A 1 117 ? -1.254 3.042 9.986 1.00 88.62 117 ARG A C 1
ATOM 946 O O . ARG A 1 117 ? -1.801 3.301 11.052 1.00 88.62 117 ARG A O 1
ATOM 953 N N . MET A 1 118 ? -1.407 1.889 9.347 1.00 91.12 118 MET A N 1
ATOM 954 C CA . MET A 1 118 ? -2.238 0.805 9.858 1.00 91.12 118 MET A CA 1
ATOM 955 C C . MET A 1 118 ? -1.709 0.299 11.208 1.00 91.12 118 MET A C 1
ATOM 957 O O . MET A 1 118 ? -2.469 0.201 12.172 1.00 91.12 118 MET A O 1
ATOM 961 N N . PHE A 1 119 ? -0.394 0.074 11.320 1.00 92.25 119 PHE A N 1
ATOM 962 C CA . PHE A 1 119 ? 0.223 -0.310 12.592 1.00 92.25 119 PHE A CA 1
ATOM 963 C C . PHE A 1 119 ? 0.130 0.798 13.638 1.00 92.25 119 PHE A C 1
ATOM 965 O O . PHE A 1 119 ? -0.245 0.523 14.775 1.00 92.25 119 PHE A O 1
ATOM 972 N N . SER A 1 120 ? 0.418 2.047 13.265 1.00 89.81 120 SER A N 1
ATOM 973 C CA . SER A 1 120 ? 0.312 3.188 14.181 1.00 89.81 120 SER A CA 1
ATOM 974 C C . SER A 1 120 ? -1.096 3.294 14.756 1.00 89.81 120 SER A C 1
ATOM 976 O O . SER A 1 120 ? -1.239 3.375 15.971 1.00 89.81 120 SER A O 1
ATOM 978 N N . LYS A 1 121 ? -2.124 3.186 13.902 1.00 89.75 121 LYS A N 1
ATOM 979 C CA . LYS A 1 121 ? -3.525 3.225 14.325 1.00 89.75 121 LYS A CA 1
ATOM 980 C C . LYS A 1 121 ? -3.870 2.075 15.264 1.00 89.75 121 LYS A C 1
ATOM 982 O O . LYS A 1 121 ? -4.488 2.291 16.299 1.00 89.75 121 LYS A O 1
ATOM 987 N N . LYS A 1 122 ? -3.457 0.847 14.932 1.00 89.88 122 LYS A N 1
ATOM 988 C CA . LYS A 1 122 ? -3.734 -0.323 15.776 1.00 89.88 122 LYS A CA 1
ATOM 989 C C . LYS A 1 122 ? -3.081 -0.218 17.156 1.00 89.88 122 LYS A C 1
ATOM 991 O O . LYS A 1 122 ? -3.650 -0.685 18.137 1.00 89.88 122 LYS A O 1
ATOM 996 N N . LEU A 1 123 ? -1.900 0.388 17.226 1.00 90.88 123 LEU A N 1
ATOM 997 C CA . LEU A 1 123 ? -1.130 0.547 18.457 1.00 90.88 123 LEU A CA 1
ATOM 998 C C . LEU A 1 123 ? -1.500 1.811 19.253 1.00 90.88 123 LEU A C 1
ATOM 1000 O O . LEU A 1 123 ? -0.899 2.047 20.299 1.00 90.88 123 LEU A O 1
ATOM 1004 N N . GLU A 1 124 ? -2.487 2.607 18.825 1.00 88.62 124 GLU A N 1
ATOM 1005 C CA . GLU A 1 124 ? -2.959 3.771 19.598 1.00 88.62 124 GLU A CA 1
ATOM 1006 C C . GLU A 1 124 ? -3.493 3.382 20.985 1.00 88.62 124 GLU A C 1
ATOM 1008 O O . GLU A 1 124 ? -3.442 4.189 21.910 1.00 88.62 124 GLU A O 1
ATOM 1013 N N . SER A 1 125 ? -3.965 2.142 21.158 1.00 85.38 125 SER A N 1
ATOM 1014 C CA . SER A 1 125 ? -4.512 1.655 22.428 1.00 85.38 125 SER A CA 1
ATOM 1015 C C . SER A 1 125 ? -3.455 1.252 23.465 1.00 85.38 125 SER A C 1
ATOM 1017 O O . SER A 1 125 ? -3.818 0.916 24.591 1.00 85.38 125 SER A O 1
ATOM 1019 N N . ILE A 1 126 ? -2.163 1.238 23.115 1.00 90.00 126 ILE A N 1
ATOM 1020 C CA . ILE A 1 126 ? -1.068 0.890 24.036 1.00 90.00 126 ILE A CA 1
ATOM 1021 C C . ILE A 1 126 ? -0.209 2.123 24.371 1.00 90.00 126 ILE A C 1
ATOM 1023 O O . ILE A 1 126 ? -0.212 3.101 23.623 1.00 90.00 126 ILE A O 1
ATOM 1027 N N . PRO A 1 127 ? 0.575 2.113 25.471 1.00 93.62 127 PRO A N 1
ATOM 1028 C CA . PRO A 1 127 ? 1.373 3.271 25.867 1.00 93.62 127 PRO A CA 1
ATOM 1029 C C . PRO A 1 127 ? 2.290 3.793 24.739 1.00 93.62 127 PRO A C 1
ATOM 1031 O O . PRO A 1 127 ? 3.067 3.007 24.181 1.00 93.62 127 PRO A O 1
ATOM 1034 N N . PRO A 1 128 ? 2.308 5.112 24.445 1.00 90.69 128 PRO A N 1
ATOM 1035 C CA . PRO A 1 128 ? 2.993 5.667 23.269 1.00 90.69 128 PRO A CA 1
ATOM 1036 C C . PRO A 1 128 ? 4.482 5.319 23.166 1.00 90.69 128 PRO A C 1
ATOM 1038 O O . PRO A 1 128 ? 5.012 5.090 22.078 1.00 90.69 128 PRO A O 1
ATOM 1041 N N . LYS A 1 129 ? 5.179 5.233 24.307 1.00 92.19 129 LYS A N 1
ATOM 1042 C CA . LYS A 1 129 ? 6.597 4.842 24.360 1.00 92.19 129 LYS A CA 1
ATOM 1043 C C . LYS A 1 129 ? 6.808 3.394 23.905 1.00 92.19 129 LYS A C 1
ATOM 1045 O O . LYS A 1 129 ? 7.800 3.105 23.239 1.00 92.19 129 LYS A O 1
ATOM 1050 N N . ILE A 1 130 ? 5.879 2.497 24.241 1.00 91.06 130 ILE A N 1
ATOM 1051 C CA . ILE A 1 130 ? 5.915 1.087 23.837 1.00 91.06 130 ILE A CA 1
ATOM 1052 C C . ILE A 1 130 ? 5.596 0.981 22.345 1.00 91.06 130 ILE A C 1
ATOM 1054 O O . ILE A 1 130 ? 6.385 0.384 21.616 1.00 91.06 130 ILE A O 1
ATOM 1058 N N . ALA A 1 131 ? 4.527 1.635 21.878 1.00 90.31 131 ALA A N 1
ATOM 1059 C CA . ALA A 1 131 ? 4.163 1.676 20.459 1.00 90.31 131 ALA A CA 1
ATOM 1060 C C . ALA A 1 131 ? 5.329 2.160 19.584 1.00 90.31 131 ALA A C 1
ATOM 1062 O O . ALA A 1 131 ? 5.743 1.475 18.650 1.00 90.31 131 ALA A O 1
ATOM 1063 N N . LYS A 1 132 ? 5.942 3.296 19.945 1.00 90.31 132 LYS A N 1
ATOM 1064 C CA . LYS A 1 132 ? 7.089 3.858 19.218 1.00 90.31 132 LYS A CA 1
ATOM 1065 C C . LYS A 1 132 ? 8.283 2.902 19.186 1.00 90.31 132 LYS A C 1
ATOM 1067 O O . LYS A 1 132 ? 8.938 2.770 18.154 1.00 90.31 132 LYS A O 1
ATOM 1072 N N . ASN A 1 133 ? 8.566 2.223 20.298 1.00 91.00 133 ASN A N 1
ATOM 1073 C CA . ASN A 1 133 ? 9.649 1.245 20.360 1.00 91.00 133 ASN A CA 1
ATOM 1074 C C . ASN A 1 133 ? 9.366 0.012 19.490 1.00 91.00 133 ASN A C 1
ATOM 1076 O O . ASN A 1 133 ? 10.279 -0.455 18.811 1.00 91.00 133 ASN A O 1
ATOM 1080 N N . LEU A 1 134 ? 8.129 -0.494 19.476 1.00 90.31 134 LEU A N 1
ATOM 1081 C CA . LEU A 1 134 ? 7.726 -1.620 18.627 1.00 90.31 134 LEU A CA 1
ATOM 1082 C C . LEU A 1 134 ? 7.832 -1.271 17.140 1.00 90.31 134 LEU A C 1
ATOM 1084 O O . LEU A 1 134 ? 8.439 -2.029 16.385 1.00 90.31 134 LEU A O 1
ATOM 1088 N N . LEU A 1 135 ? 7.324 -0.103 16.738 1.00 89.69 135 LEU A N 1
ATOM 1089 C CA . LEU A 1 135 ? 7.406 0.379 15.355 1.00 89.69 135 LEU A CA 1
ATOM 1090 C C . LEU A 1 135 ? 8.855 0.587 14.898 1.00 89.69 135 LEU A C 1
ATOM 1092 O O . LEU A 1 135 ? 9.192 0.246 13.768 1.00 89.69 135 LEU A O 1
ATOM 1096 N N . LYS A 1 136 ? 9.722 1.111 15.779 1.00 89.62 136 LYS A N 1
ATOM 1097 C CA . LYS A 1 136 ? 11.147 1.317 15.477 1.00 89.62 136 LYS A CA 1
ATOM 1098 C C . LYS A 1 136 ? 11.899 -0.003 15.315 1.00 89.62 136 LYS A C 1
ATOM 1100 O O . LYS A 1 136 ? 12.716 -0.117 14.409 1.00 89.62 136 LYS A O 1
ATOM 1105 N N . LYS A 1 137 ? 11.650 -0.980 16.196 1.00 88.88 137 LYS A N 1
ATOM 1106 C CA . LYS A 1 137 ? 12.283 -2.308 16.125 1.00 88.88 137 LYS A CA 1
ATOM 1107 C C . LYS A 1 137 ? 11.863 -3.077 14.872 1.00 88.88 137 LYS A C 1
ATOM 1109 O O . LYS A 1 137 ? 12.675 -3.795 14.309 1.00 88.88 137 LYS A O 1
ATOM 1114 N N . ASN A 1 138 ? 10.621 -2.886 14.432 1.00 86.75 138 ASN A N 1
ATOM 1115 C CA . ASN A 1 138 ? 10.046 -3.533 13.258 1.00 86.75 138 ASN A CA 1
ATOM 1116 C C . ASN A 1 138 ? 9.892 -2.534 12.102 1.00 86.75 138 ASN A C 1
ATOM 1118 O O . ASN A 1 138 ? 8.828 -2.447 11.496 1.00 86.75 138 ASN A O 1
ATOM 1122 N N . ASN A 1 139 ? 10.917 -1.724 11.824 1.00 83.38 139 ASN A N 1
ATOM 1123 C CA . ASN A 1 139 ? 10.876 -0.744 10.732 1.00 83.38 139 ASN A CA 1
ATOM 1124 C C . ASN A 1 139 ? 11.043 -1.384 9.343 1.00 83.38 139 ASN A C 1
ATOM 1126 O O . ASN A 1 139 ? 10.654 -0.785 8.345 1.00 83.38 139 ASN A O 1
ATOM 1130 N N . ASN A 1 140 ? 11.587 -2.601 9.275 1.00 85.50 140 ASN A N 1
ATOM 1131 C CA . ASN A 1 140 ? 11.697 -3.354 8.036 1.00 85.50 140 ASN A CA 1
ATOM 1132 C C . ASN A 1 140 ? 10.315 -3.860 7.596 1.00 85.50 140 ASN A C 1
ATOM 1134 O O . ASN A 1 140 ? 9.652 -4.623 8.298 1.00 85.50 140 ASN A O 1
ATOM 1138 N N . ILE A 1 141 ? 9.908 -3.474 6.393 1.00 83.44 141 ILE A N 1
ATOM 1139 C CA . ILE A 1 141 ? 8.641 -3.867 5.784 1.00 83.44 141 ILE A CA 1
ATOM 1140 C C . ILE A 1 141 ? 8.490 -5.387 5.564 1.00 83.44 141 ILE A C 1
ATOM 1142 O O . ILE A 1 141 ? 7.377 -5.890 5.679 1.00 83.44 141 ILE A O 1
ATOM 1146 N N . SER A 1 142 ? 9.574 -6.149 5.343 1.00 82.50 142 SER A N 1
ATOM 1147 C CA . SER A 1 142 ? 9.525 -7.626 5.318 1.00 82.50 142 SER A CA 1
ATOM 1148 C C . SER A 1 142 ? 9.028 -8.174 6.653 1.00 82.50 142 SER A C 1
ATOM 1150 O O . SER A 1 142 ? 8.102 -8.980 6.694 1.00 82.50 142 SER A O 1
ATOM 1152 N N . ALA A 1 143 ? 9.597 -7.678 7.757 1.00 83.75 143 ALA A N 1
ATOM 1153 C CA . ALA A 1 143 ? 9.173 -8.059 9.100 1.00 83.75 143 ALA A CA 1
ATOM 1154 C C . ALA A 1 143 ? 7.725 -7.618 9.360 1.00 83.75 143 ALA A C 1
ATOM 1156 O O . ALA A 1 143 ? 6.940 -8.371 9.932 1.00 83.75 143 ALA A O 1
ATOM 1157 N N . ARG A 1 144 ? 7.341 -6.430 8.869 1.00 86.69 144 ARG A N 1
ATOM 1158 C CA . ARG A 1 144 ? 5.970 -5.906 8.955 1.00 86.69 144 ARG A CA 1
ATOM 1159 C C . ARG A 1 144 ? 4.933 -6.716 8.201 1.00 86.69 144 ARG A C 1
ATOM 1161 O O . ARG A 1 144 ? 3.829 -6.814 8.703 1.00 86.69 144 ARG A O 1
ATOM 1168 N N . MET A 1 145 ? 5.238 -7.249 7.022 1.00 88.88 145 MET A N 1
ATOM 1169 C CA . MET A 1 145 ? 4.317 -8.122 6.279 1.00 88.88 145 MET A CA 1
ATOM 1170 C C . MET A 1 145 ? 4.315 -9.564 6.808 1.00 88.88 145 MET A C 1
ATOM 1172 O O . MET A 1 145 ? 3.374 -10.309 6.541 1.00 88.88 145 MET A O 1
ATOM 1176 N N . GLY A 1 146 ? 5.366 -9.959 7.532 1.00 89.31 146 GLY A N 1
ATOM 1177 C CA . GLY A 1 146 ? 5.527 -11.278 8.138 1.00 89.31 146 GLY A CA 1
ATOM 1178 C C . GLY A 1 146 ? 5.181 -11.293 9.627 1.00 89.31 146 GLY A C 1
ATOM 1179 O O . GLY A 1 146 ? 4.032 -11.084 10.019 1.00 89.31 146 GLY A O 1
ATOM 1180 N N . GLU A 1 147 ? 6.192 -11.557 10.456 1.00 88.88 147 GLU A N 1
ATOM 1181 C CA . GLU A 1 147 ? 6.051 -11.815 11.896 1.00 88.88 147 GLU A CA 1
ATOM 1182 C C . GLU A 1 147 ? 5.369 -10.675 12.658 1.00 88.88 147 GLU A C 1
ATOM 1184 O O . GLU A 1 147 ? 4.538 -10.919 13.530 1.00 88.88 147 GLU A O 1
ATOM 1189 N N . PHE A 1 148 ? 5.664 -9.417 12.324 1.00 92.38 148 PHE A N 1
ATOM 1190 C CA . PHE A 1 148 ? 5.071 -8.287 13.034 1.00 92.38 148 PHE A CA 1
ATOM 1191 C C . PHE A 1 148 ? 3.591 -8.088 12.678 1.00 92.38 148 PHE A C 1
ATOM 1193 O O . PHE A 1 148 ? 2.819 -7.671 13.541 1.00 92.38 148 PHE A O 1
ATOM 1200 N N . TYR A 1 149 ? 3.159 -8.446 11.460 1.00 94.38 149 TYR A N 1
ATOM 1201 C CA . TYR A 1 149 ? 1.729 -8.488 11.132 1.00 94.38 149 TYR A CA 1
ATOM 1202 C C . TYR A 1 149 ? 1.003 -9.494 12.022 1.00 94.38 149 TYR A C 1
ATOM 1204 O O . TYR A 1 149 ? -0.002 -9.159 12.648 1.00 94.38 149 TYR A O 1
ATOM 1212 N N . GLN A 1 150 ? 1.558 -10.706 12.111 1.00 94.25 150 GLN A N 1
ATOM 1213 C CA . GLN A 1 150 ? 1.015 -11.791 12.928 1.00 94.25 150 GLN A CA 1
ATOM 1214 C C . GLN A 1 150 ? 0.956 -11.406 14.400 1.00 94.25 150 GLN A C 1
ATOM 1216 O O . GLN A 1 150 ? -0.085 -11.569 15.026 1.00 94.25 150 GLN A O 1
ATOM 1221 N N . LEU A 1 151 ? 2.018 -10.792 14.922 1.00 92.12 151 LEU A N 1
ATOM 1222 C CA . LEU A 1 151 ? 2.063 -10.324 16.303 1.00 92.12 151 LEU A CA 1
ATOM 1223 C C . LEU A 1 151 ? 0.964 -9.296 16.620 1.00 92.12 151 LEU A C 1
ATOM 1225 O O . LEU A 1 151 ? 0.409 -9.306 17.714 1.00 92.12 151 LEU A O 1
ATOM 1229 N N . VAL A 1 152 ? 0.679 -8.377 15.694 1.00 92.19 152 VAL A N 1
ATOM 1230 C CA . VAL A 1 152 ? -0.246 -7.257 15.935 1.00 92.19 152 VAL A CA 1
ATOM 1231 C C . VAL A 1 152 ? -1.707 -7.622 15.645 1.00 92.19 152 VAL A C 1
ATOM 1233 O O . VAL A 1 152 ? -2.611 -7.089 16.296 1.00 92.19 152 VAL A O 1
ATOM 1236 N N . PHE A 1 153 ? -1.958 -8.496 14.668 1.00 93.25 153 PHE A N 1
ATOM 1237 C CA . PHE A 1 153 ? -3.306 -8.789 14.166 1.00 93.25 153 PHE A CA 1
ATOM 1238 C C . PHE A 1 153 ? -3.771 -10.234 14.373 1.00 93.25 153 PHE A C 1
ATOM 1240 O O . PHE A 1 153 ? -4.917 -10.528 14.027 1.00 93.25 153 PHE A O 1
ATOM 1247 N N . ASP A 1 154 ? -2.923 -11.099 14.937 1.00 93.81 154 ASP A N 1
ATOM 1248 C CA . ASP A 1 154 ? -3.202 -12.520 15.194 1.00 93.81 154 ASP A CA 1
ATOM 1249 C C . ASP A 1 154 ? -3.631 -13.287 13.926 1.00 93.81 154 ASP A C 1
ATOM 1251 O O . ASP A 1 154 ? -4.541 -14.112 13.909 1.00 93.81 154 ASP A O 1
ATOM 1255 N N . THR A 1 155 ? -3.025 -12.930 12.792 1.00 95.94 155 THR A N 1
ATOM 1256 C CA . THR A 1 155 ? -3.252 -13.559 11.484 1.00 95.94 155 THR A CA 1
ATOM 1257 C C . THR A 1 155 ? -2.097 -13.235 10.538 1.00 95.94 155 THR A C 1
ATOM 1259 O O . THR A 1 155 ? -1.320 -12.325 10.816 1.00 95.94 155 THR A O 1
ATOM 1262 N N . SER A 1 156 ? -1.976 -13.908 9.394 1.00 95.69 156 SER A N 1
ATOM 1263 C CA . SER A 1 156 ? -0.993 -13.510 8.383 1.00 95.69 156 SER A CA 1
ATOM 1264 C C . SER A 1 156 ? -1.543 -12.432 7.441 1.00 95.69 156 SER A C 1
ATOM 1266 O O . SER A 1 156 ? -2.734 -12.398 7.132 1.00 95.69 156 SER A O 1
ATOM 1268 N N . PHE A 1 157 ? -0.657 -11.574 6.921 1.00 94.75 157 PHE A N 1
ATOM 1269 C CA . PHE A 1 157 ? -1.029 -10.573 5.914 1.00 94.75 157 PHE A CA 1
ATOM 1270 C C . PHE A 1 157 ? -1.638 -11.220 4.658 1.00 94.75 157 PHE A C 1
ATOM 1272 O O . PHE A 1 157 ? -2.574 -10.685 4.067 1.00 94.75 157 PHE A O 1
ATOM 1279 N N . LYS A 1 158 ? -1.138 -12.404 4.279 1.00 95.88 158 LYS A N 1
ATOM 1280 C CA . LYS A 1 158 ? -1.650 -13.183 3.148 1.00 95.88 158 LYS A CA 1
ATOM 1281 C C . LYS A 1 158 ? -3.079 -13.667 3.390 1.00 95.88 158 LYS A C 1
ATOM 1283 O O . LYS A 1 158 ? -3.926 -13.486 2.519 1.00 95.88 158 LYS A O 1
ATOM 1288 N N . ASP A 1 159 ? -3.355 -14.249 4.555 1.00 96.75 159 ASP A N 1
ATOM 1289 C CA . ASP A 1 159 ? -4.691 -14.763 4.883 1.00 96.75 159 ASP A CA 1
ATOM 1290 C C . ASP A 1 159 ? -5.717 -13.636 4.917 1.00 96.75 159 ASP A C 1
ATOM 1292 O O . ASP A 1 159 ? -6.833 -13.783 4.422 1.00 96.75 159 ASP A O 1
ATOM 1296 N N . ASP A 1 160 ? -5.323 -12.477 5.438 1.00 96.38 160 ASP A N 1
ATOM 1297 C CA . ASP A 1 160 ? -6.183 -11.305 5.461 1.00 96.38 160 ASP A CA 1
ATOM 1298 C C . ASP A 1 160 ? -6.508 -10.794 4.053 1.00 96.38 160 ASP A C 1
ATOM 1300 O O . ASP A 1 160 ? -7.676 -10.517 3.772 1.00 96.38 160 ASP A O 1
ATOM 1304 N N . LEU A 1 161 ? -5.518 -10.746 3.153 1.00 96.19 161 LEU A N 1
ATOM 1305 C CA . LEU A 1 161 ? -5.721 -10.419 1.737 1.00 96.19 161 LEU A CA 1
ATOM 1306 C C . LEU A 1 161 ? -6.642 -11.425 1.031 1.00 96.19 161 LEU A C 1
ATOM 1308 O O . LEU A 1 161 ? -7.512 -11.016 0.263 1.00 96.19 161 LEU A O 1
ATOM 1312 N N . ILE A 1 162 ? -6.504 -12.723 1.313 1.00 95.94 162 ILE A N 1
ATOM 1313 C CA . ILE A 1 162 ? -7.405 -13.761 0.788 1.00 95.94 162 ILE A CA 1
ATOM 1314 C C . ILE A 1 162 ? -8.837 -13.514 1.277 1.00 95.94 162 ILE A C 1
ATOM 1316 O O . ILE A 1 162 ? -9.768 -13.493 0.474 1.00 95.94 162 ILE A O 1
ATOM 1320 N N . GLN A 1 163 ? -9.016 -13.266 2.576 1.00 95.88 163 GLN A N 1
ATOM 1321 C CA . GLN A 1 163 ? -10.335 -13.063 3.182 1.00 95.88 163 GLN A CA 1
ATOM 1322 C C . GLN A 1 163 ? -11.063 -11.820 2.655 1.00 95.88 163 GLN A C 1
ATOM 1324 O O . GLN A 1 163 ? -12.291 -11.809 2.632 1.00 95.88 163 GLN A O 1
ATOM 1329 N N . ILE A 1 164 ? -10.341 -10.778 2.225 1.00 94.81 164 ILE A N 1
ATOM 1330 C CA . ILE A 1 164 ? -10.951 -9.586 1.608 1.00 94.81 164 ILE A CA 1
ATOM 1331 C C . ILE A 1 164 ? -11.100 -9.685 0.077 1.00 94.81 164 ILE A C 1
ATOM 1333 O O . ILE A 1 164 ? -11.503 -8.707 -0.561 1.00 94.81 164 ILE A O 1
ATOM 1337 N N . GLY A 1 165 ? -10.794 -10.851 -0.507 1.00 93.94 165 GLY A N 1
ATOM 1338 C CA . GLY A 1 165 ? -10.940 -11.131 -1.937 1.00 93.94 165 GLY A CA 1
ATOM 1339 C C . GLY A 1 165 ? -9.820 -10.559 -2.807 1.00 93.94 165 GLY A C 1
ATOM 1340 O O . GLY A 1 165 ? -10.062 -10.195 -3.954 1.00 93.94 165 GLY A O 1
ATOM 1341 N N . SER A 1 166 ? -8.600 -10.440 -2.280 1.00 93.50 166 SER A N 1
ATOM 1342 C CA . SER A 1 166 ? -7.453 -9.861 -2.995 1.00 93.50 166 SER A CA 1
ATOM 1343 C C . SER A 1 166 ? -6.179 -10.726 -2.921 1.00 93.50 166 SER A C 1
ATOM 1345 O O . SER A 1 166 ? -5.111 -10.222 -2.568 1.00 93.50 166 SER A O 1
ATOM 1347 N N . PRO A 1 167 ? -6.246 -12.028 -3.268 1.00 90.62 167 PRO A N 1
ATOM 1348 C CA . PRO A 1 167 ? -5.136 -12.969 -3.081 1.00 90.62 167 PRO A CA 1
ATOM 1349 C C . PRO A 1 167 ? -3.882 -12.627 -3.904 1.00 90.62 167 PRO A C 1
ATOM 1351 O O . PRO A 1 167 ? -2.768 -12.812 -3.421 1.00 90.62 167 PRO A O 1
ATOM 1354 N N . LEU A 1 168 ? -4.054 -12.080 -5.114 1.00 91.50 168 LEU A N 1
ATOM 1355 C CA . LEU A 1 168 ? -2.957 -11.786 -6.050 1.00 91.50 168 LEU A CA 1
ATOM 1356 C C . LEU A 1 168 ? -2.034 -10.655 -5.570 1.00 91.50 168 LEU A C 1
ATOM 1358 O O . LEU A 1 168 ? -0.870 -10.586 -5.960 1.00 91.50 168 LEU A O 1
ATOM 1362 N N . ILE A 1 169 ? -2.533 -9.787 -4.686 1.00 94.62 169 ILE A N 1
ATOM 1363 C CA . ILE A 1 169 ? -1.774 -8.647 -4.162 1.00 94.62 169 ILE A CA 1
ATOM 1364 C C . ILE A 1 169 ? -0.567 -9.114 -3.352 1.00 94.62 169 ILE A C 1
ATOM 1366 O O . ILE A 1 169 ? 0.496 -8.501 -3.430 1.00 94.62 169 ILE A O 1
ATOM 1370 N N . TYR A 1 170 ? -0.710 -10.200 -2.587 1.00 93.88 170 TYR A N 1
ATOM 1371 C CA . TYR A 1 170 ? 0.380 -10.692 -1.751 1.00 93.88 170 TYR A CA 1
ATOM 1372 C C . TYR A 1 170 ? 1.577 -11.128 -2.599 1.00 93.88 170 TYR A C 1
ATOM 1374 O O . TYR A 1 170 ? 2.707 -10.718 -2.334 1.00 93.88 170 TYR A O 1
ATOM 1382 N N . ASP A 1 171 ? 1.320 -11.926 -3.636 1.00 93.44 171 ASP A N 1
ATOM 1383 C CA . ASP A 1 171 ? 2.370 -12.467 -4.497 1.00 93.44 171 ASP A CA 1
ATOM 1384 C C . ASP A 1 171 ? 3.046 -11.349 -5.308 1.00 93.44 171 ASP A C 1
ATOM 1386 O O . ASP A 1 171 ? 4.273 -11.331 -5.425 1.00 93.44 171 ASP A O 1
ATOM 1390 N N . HIS A 1 172 ? 2.276 -10.356 -5.771 1.00 95.75 172 HIS A N 1
ATOM 1391 C CA . HIS A 1 172 ? 2.833 -9.167 -6.416 1.00 95.75 172 HIS A CA 1
ATOM 1392 C C . HIS A 1 172 ? 3.735 -8.358 -5.467 1.00 95.75 172 HIS A C 1
ATOM 1394 O O . HIS A 1 172 ? 4.875 -8.058 -5.819 1.00 95.75 172 HIS A O 1
ATOM 1400 N N . LEU A 1 173 ? 3.273 -8.043 -4.249 1.00 95.56 173 LEU A N 1
ATOM 1401 C CA . LEU A 1 173 ? 4.064 -7.293 -3.262 1.00 95.56 173 LEU A CA 1
ATOM 1402 C C . LEU A 1 173 ? 5.337 -8.042 -2.851 1.00 95.56 173 LEU A C 1
ATOM 1404 O O . LEU A 1 173 ? 6.381 -7.418 -2.659 1.00 95.56 173 LEU A O 1
ATOM 1408 N N . LYS A 1 174 ? 5.267 -9.374 -2.747 1.00 93.94 174 LYS A N 1
ATOM 1409 C CA . LYS A 1 174 ? 6.429 -10.222 -2.470 1.00 93.94 174 LYS A CA 1
ATOM 1410 C C . LYS A 1 174 ? 7.450 -10.166 -3.611 1.00 93.94 174 LYS A C 1
ATOM 1412 O O . LYS A 1 174 ? 8.619 -9.893 -3.352 1.00 93.94 174 LYS A O 1
ATOM 1417 N N . ASN A 1 175 ? 7.017 -10.351 -4.861 1.00 95.44 175 ASN A N 1
ATOM 1418 C CA . ASN A 1 175 ? 7.897 -10.221 -6.027 1.00 95.44 175 ASN A CA 1
ATOM 1419 C C . ASN A 1 175 ? 8.517 -8.815 -6.093 1.00 95.44 175 ASN A C 1
ATOM 1421 O O . ASN A 1 175 ? 9.725 -8.672 -6.256 1.00 95.44 175 ASN A O 1
ATOM 1425 N N . LEU A 1 176 ? 7.718 -7.766 -5.886 1.00 95.62 176 LEU A N 1
ATOM 1426 C CA . LEU A 1 176 ? 8.197 -6.384 -5.894 1.00 95.62 176 LEU A CA 1
ATOM 1427 C C . LEU A 1 176 ? 9.267 -6.144 -4.823 1.00 95.62 176 LEU A C 1
ATOM 1429 O O . LEU A 1 176 ? 10.299 -5.539 -5.114 1.00 95.62 176 LEU A O 1
ATOM 1433 N N . GLN A 1 177 ? 9.071 -6.666 -3.612 1.00 94.44 177 GLN A N 1
ATOM 1434 C CA . GLN A 1 177 ? 10.068 -6.614 -2.547 1.00 94.44 177 GLN A CA 1
ATOM 1435 C C . GLN A 1 177 ? 11.373 -7.319 -2.930 1.00 94.44 177 GLN A C 1
ATOM 1437 O O . GLN A 1 177 ? 12.448 -6.747 -2.749 1.00 94.44 177 GLN A O 1
ATOM 1442 N N . GLU A 1 178 ? 11.290 -8.542 -3.455 1.00 94.81 178 GLU A N 1
ATOM 1443 C CA . GLU A 1 178 ? 12.456 -9.321 -3.883 1.00 94.81 178 GLU A CA 1
ATOM 1444 C C . GLU A 1 178 ? 13.244 -8.579 -4.975 1.00 94.81 178 GLU A C 1
ATOM 1446 O O . GLU A 1 178 ? 14.461 -8.410 -4.859 1.00 94.81 178 GLU A O 1
ATOM 1451 N N . ARG A 1 179 ? 12.552 -8.043 -5.990 1.00 96.25 179 ARG A N 1
ATOM 1452 C CA . ARG A 1 179 ? 13.165 -7.272 -7.084 1.00 96.25 179 ARG A CA 1
ATOM 1453 C C . ARG A 1 179 ? 13.760 -5.947 -6.619 1.00 96.25 179 ARG A C 1
ATOM 1455 O O . ARG A 1 179 ? 14.862 -5.599 -7.035 1.00 96.25 179 ARG A O 1
ATOM 1462 N N . ARG A 1 180 ? 13.080 -5.223 -5.727 1.00 94.69 180 ARG A N 1
ATOM 1463 C CA . ARG A 1 180 ? 13.604 -3.990 -5.121 1.00 94.69 180 ARG A CA 1
ATOM 1464 C C . ARG A 1 180 ? 14.864 -4.266 -4.306 1.00 94.69 180 ARG A C 1
ATOM 1466 O O . ARG A 1 180 ? 15.825 -3.510 -4.404 1.00 94.69 180 ARG A O 1
ATOM 1473 N N . ASN A 1 181 ? 14.863 -5.317 -3.491 1.00 93.62 181 ASN A N 1
ATOM 1474 C CA . ASN A 1 181 ? 16.026 -5.661 -2.678 1.00 93.62 181 ASN A CA 1
ATOM 1475 C C . ASN A 1 181 ? 17.217 -6.017 -3.570 1.00 93.62 181 ASN A C 1
ATOM 1477 O O . ASN A 1 181 ? 18.304 -5.497 -3.349 1.00 93.62 181 ASN A O 1
ATOM 1481 N N . ALA A 1 182 ? 17.006 -6.815 -4.620 1.00 94.81 182 ALA A N 1
ATOM 1482 C CA . ALA A 1 182 ? 18.045 -7.086 -5.608 1.00 94.81 182 ALA A CA 1
ATOM 1483 C C . ALA A 1 182 ? 18.560 -5.794 -6.273 1.00 94.81 182 ALA A C 1
ATOM 1485 O O . ALA A 1 182 ? 19.768 -5.609 -6.370 1.00 94.81 182 ALA A O 1
ATOM 1486 N N . PHE A 1 183 ? 17.672 -4.865 -6.645 1.00 94.25 183 PHE A N 1
ATOM 1487 C CA . PHE A 1 183 ? 18.060 -3.560 -7.192 1.00 94.25 183 PHE A CA 1
ATOM 1488 C C . PHE A 1 183 ? 18.951 -2.744 -6.244 1.00 94.25 183 PHE A C 1
ATOM 1490 O O . PHE A 1 183 ? 19.943 -2.169 -6.678 1.00 94.25 183 PHE A O 1
ATOM 1497 N N . ILE A 1 184 ? 18.630 -2.722 -4.948 1.00 90.75 184 ILE A N 1
ATOM 1498 C CA . ILE A 1 184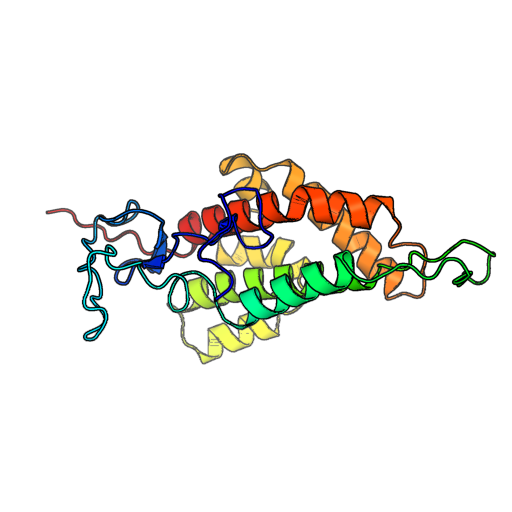 ? 19.433 -2.030 -3.924 1.00 90.75 184 ILE A CA 1
ATOM 1499 C C . ILE A 1 184 ? 20.790 -2.719 -3.701 1.00 90.75 184 ILE A C 1
ATOM 1501 O O . ILE A 1 184 ? 21.751 -2.057 -3.321 1.00 90.75 184 ILE A O 1
ATOM 1505 N N . HIS A 1 185 ? 20.875 -4.027 -3.946 1.00 92.31 185 HIS A N 1
ATOM 1506 C CA . HIS A 1 185 ? 22.093 -4.833 -3.849 1.00 92.31 185 HIS A CA 1
ATOM 1507 C C . HIS A 1 185 ? 22.787 -5.000 -5.213 1.00 92.31 185 HIS A C 1
ATOM 1509 O O . HIS A 1 185 ? 23.180 -6.104 -5.586 1.00 92.31 185 HIS A O 1
ATOM 1515 N N . ASP A 1 186 ? 22.917 -3.896 -5.951 1.00 89.19 186 ASP A N 1
ATOM 1516 C CA . ASP A 1 186 ? 23.708 -3.779 -7.185 1.00 89.19 186 ASP A CA 1
ATOM 1517 C C . ASP A 1 186 ? 23.225 -4.621 -8.383 1.00 89.19 186 ASP A C 1
ATOM 1519 O O . ASP A 1 186 ? 23.988 -4.884 -9.313 1.00 89.19 186 ASP A O 1
ATOM 1523 N N . ASN A 1 187 ? 21.942 -5.005 -8.419 1.00 91.44 187 ASN A N 1
ATOM 1524 C CA . ASN A 1 187 ? 21.319 -5.626 -9.593 1.00 91.44 187 ASN A CA 1
ATOM 1525 C C . ASN A 1 187 ? 20.339 -4.657 -10.297 1.00 91.44 187 ASN A C 1
ATOM 1527 O O . ASN A 1 187 ? 19.122 -4.758 -10.101 1.00 91.44 187 ASN A O 1
ATOM 1531 N N . PRO A 1 188 ? 20.825 -3.718 -11.133 1.00 86.56 188 PRO A N 1
ATOM 1532 C CA . PRO A 1 188 ? 20.004 -2.647 -11.708 1.00 86.56 188 PRO A CA 1
ATOM 1533 C C . PRO A 1 188 ? 18.860 -3.141 -12.611 1.00 86.56 188 PRO A C 1
ATOM 1535 O O . PRO A 1 188 ? 17.847 -2.457 -12.739 1.00 86.56 188 PRO A O 1
ATOM 1538 N N . ILE A 1 189 ? 18.989 -4.335 -13.196 1.00 91.69 189 ILE A N 1
ATOM 1539 C CA . ILE A 1 189 ? 17.987 -4.967 -14.072 1.00 91.69 189 ILE A CA 1
ATOM 1540 C C . ILE A 1 189 ? 16.913 -5.750 -13.304 1.00 91.69 189 ILE A C 1
ATOM 1542 O O . ILE A 1 189 ? 15.973 -6.279 -13.901 1.00 91.69 189 ILE A O 1
ATOM 1546 N N . ALA A 1 190 ? 17.039 -5.864 -11.976 1.00 94.69 190 ALA A N 1
ATOM 1547 C CA . ALA A 1 190 ? 16.069 -6.588 -11.164 1.00 94.69 190 ALA A CA 1
ATOM 1548 C C . ALA A 1 190 ? 14.672 -5.958 -11.244 1.00 94.69 190 ALA A C 1
ATOM 1550 O O . ALA A 1 190 ? 13.676 -6.683 -11.282 1.00 94.69 190 ALA A O 1
ATOM 1551 N N . ILE A 1 191 ? 14.603 -4.627 -11.309 1.00 95.56 191 ILE A N 1
ATOM 1552 C CA . ILE A 1 191 ? 13.384 -3.902 -11.660 1.00 95.56 191 ILE A CA 1
ATOM 1553 C C . ILE A 1 191 ? 13.365 -3.784 -13.182 1.00 95.56 191 ILE A C 1
ATOM 1555 O O . ILE A 1 191 ? 14.178 -3.064 -13.750 1.00 95.56 191 ILE A O 1
ATOM 1559 N N . ASN A 1 192 ? 12.446 -4.501 -13.829 1.00 93.38 192 ASN A N 1
ATOM 1560 C CA . ASN A 1 192 ? 12.267 -4.514 -15.280 1.00 93.38 192 ASN A CA 1
ATOM 1561 C C . ASN A 1 192 ? 10.950 -3.822 -15.695 1.00 93.38 192 ASN A C 1
ATOM 1563 O O . ASN A 1 192 ? 10.111 -3.501 -14.851 1.00 93.38 192 ASN A O 1
ATOM 1567 N N . GLU A 1 193 ? 10.753 -3.606 -17.001 1.00 92.25 193 GLU A N 1
ATOM 1568 C CA . GLU A 1 193 ? 9.532 -2.977 -17.543 1.00 92.25 193 GLU A CA 1
ATOM 1569 C C . GLU A 1 193 ? 8.255 -3.751 -17.174 1.00 92.25 193 GLU A C 1
ATOM 1571 O O . GLU A 1 193 ? 7.226 -3.143 -16.881 1.00 92.25 193 GLU A O 1
ATOM 1576 N N . GLN A 1 194 ? 8.331 -5.086 -17.108 1.00 94.38 194 GLN A N 1
ATOM 1577 C CA . GLN A 1 194 ? 7.197 -5.918 -16.704 1.00 94.38 194 GLN A CA 1
ATOM 1578 C C . GLN A 1 194 ? 6.766 -5.611 -15.266 1.00 94.38 194 GLN A C 1
ATOM 1580 O O . GLN A 1 194 ? 5.593 -5.352 -15.027 1.00 94.38 194 GLN A O 1
ATOM 1585 N N . LEU A 1 195 ? 7.708 -5.563 -14.318 1.00 95.94 195 LEU A N 1
ATOM 1586 C CA . LEU A 1 195 ? 7.405 -5.240 -12.925 1.00 95.94 195 LEU A CA 1
ATOM 1587 C C . LEU A 1 195 ? 6.795 -3.840 -12.799 1.00 95.94 195 LEU A C 1
ATOM 1589 O O . LEU A 1 195 ? 5.853 -3.657 -12.031 1.00 95.94 195 LEU A O 1
ATOM 1593 N N . ILE A 1 196 ? 7.309 -2.859 -13.548 1.00 94.81 196 ILE A N 1
ATOM 1594 C CA . ILE A 1 196 ? 6.766 -1.492 -13.571 1.00 94.81 196 ILE A CA 1
ATOM 1595 C C . ILE A 1 196 ? 5.311 -1.509 -14.065 1.00 94.81 196 ILE A C 1
ATOM 1597 O O . ILE A 1 196 ? 4.440 -0.925 -13.417 1.00 94.81 196 ILE A O 1
ATOM 1601 N N . SER A 1 197 ? 5.041 -2.204 -15.174 1.00 92.69 197 SER A N 1
ATOM 1602 C CA . SER A 1 197 ? 3.698 -2.325 -15.750 1.00 92.69 197 SER A CA 1
ATOM 1603 C C . SER A 1 197 ? 2.729 -3.050 -14.813 1.00 92.69 197 SER A C 1
ATOM 1605 O O . SER A 1 197 ? 1.644 -2.533 -14.549 1.00 92.69 197 SER A O 1
ATOM 1607 N N . ASP A 1 198 ? 3.141 -4.175 -14.226 1.00 93.75 198 ASP A N 1
ATOM 1608 C CA . ASP A 1 198 ? 2.334 -4.928 -13.260 1.00 93.75 198 ASP A CA 1
ATOM 1609 C C . ASP A 1 198 ? 2.011 -4.079 -12.024 1.00 93.75 198 ASP A C 1
ATOM 1611 O O . ASP A 1 198 ? 0.881 -4.077 -11.536 1.00 93.75 198 ASP A O 1
ATOM 1615 N N . THR A 1 199 ? 2.991 -3.309 -11.535 1.00 95.00 199 THR A N 1
ATOM 1616 C CA . THR A 1 199 ? 2.808 -2.408 -10.384 1.00 95.00 199 THR A CA 1
ATOM 1617 C C . THR A 1 199 ? 1.773 -1.331 -10.689 1.00 95.00 199 THR A C 1
ATOM 1619 O O . THR A 1 199 ? 0.950 -0.998 -9.837 1.00 95.00 199 THR A O 1
ATOM 1622 N N . LEU A 1 200 ? 1.790 -0.786 -11.909 1.00 92.31 200 LEU A N 1
ATOM 1623 C CA . LEU A 1 200 ? 0.790 0.180 -12.348 1.00 92.31 200 LEU A CA 1
ATOM 1624 C C . LEU A 1 200 ? -0.607 -0.447 -12.409 1.00 92.31 200 LEU A C 1
ATOM 1626 O O . LEU A 1 200 ? -1.552 0.147 -11.893 1.00 92.31 200 LEU A O 1
ATOM 1630 N N . ILE A 1 201 ? -0.729 -1.633 -13.012 1.00 91.31 201 ILE A N 1
ATOM 1631 C CA . ILE A 1 201 ? -2.003 -2.355 -13.147 1.00 91.31 201 ILE A CA 1
ATOM 1632 C C . ILE A 1 201 ? -2.615 -2.618 -11.766 1.00 91.31 201 ILE A C 1
ATOM 1634 O O . ILE A 1 201 ? -3.797 -2.356 -11.553 1.00 91.31 201 ILE A O 1
ATOM 1638 N N . HIS A 1 202 ? -1.807 -3.053 -10.798 1.00 92.19 202 HIS A N 1
ATOM 1639 C CA . HIS A 1 202 ? -2.278 -3.359 -9.446 1.00 92.19 202 HIS A CA 1
ATOM 1640 C C . HIS A 1 202 ? -2.398 -2.145 -8.516 1.00 92.19 202 HIS A C 1
ATOM 1642 O O . HIS A 1 202 ? -2.880 -2.283 -7.390 1.00 92.19 202 HIS A O 1
ATOM 1648 N N . LEU A 1 203 ? -1.991 -0.945 -8.940 1.00 91.88 203 LEU A N 1
ATOM 1649 C CA . LEU A 1 203 ? -1.922 0.229 -8.068 1.00 91.88 203 LEU A CA 1
ATOM 1650 C C . LEU A 1 203 ? -3.256 0.544 -7.374 1.00 91.88 203 LEU A C 1
ATOM 1652 O O . LEU A 1 203 ? -3.275 0.885 -6.188 1.00 91.88 203 LEU A O 1
ATOM 1656 N N . GLN A 1 204 ? -4.371 0.484 -8.103 1.00 90.56 204 GLN A N 1
ATOM 1657 C CA . GLN A 1 204 ? -5.690 0.767 -7.532 1.00 90.56 204 GLN A CA 1
ATOM 1658 C C . GLN A 1 204 ? -6.173 -0.379 -6.637 1.00 90.56 204 GLN A C 1
ATOM 1660 O O . GLN A 1 204 ? -6.652 -0.118 -5.532 1.00 90.56 204 GLN A O 1
ATOM 1665 N N . ASP A 1 205 ? -5.971 -1.629 -7.056 1.00 92.75 205 ASP A N 1
ATOM 1666 C CA . ASP A 1 205 ? -6.343 -2.812 -6.273 1.00 92.75 205 ASP A CA 1
ATOM 1667 C C . ASP A 1 205 ? -5.633 -2.837 -4.920 1.00 92.75 205 ASP A C 1
ATOM 1669 O O . ASP A 1 205 ? -6.251 -3.112 -3.893 1.00 92.75 205 ASP A O 1
ATOM 1673 N N . ILE A 1 206 ? -4.349 -2.474 -4.892 1.00 94.88 206 ILE A N 1
ATOM 1674 C CA . ILE A 1 206 ? -3.545 -2.410 -3.667 1.00 94.88 206 ILE A CA 1
ATOM 1675 C C . ILE A 1 206 ? -4.069 -1.340 -2.715 1.00 94.88 206 ILE A C 1
ATOM 1677 O O . ILE A 1 206 ? -4.207 -1.594 -1.518 1.00 94.88 206 ILE A O 1
ATOM 1681 N N . GLN A 1 207 ? -4.425 -0.165 -3.231 1.00 93.50 207 GLN A N 1
ATOM 1682 C CA . GLN A 1 207 ? -5.026 0.887 -2.411 1.00 93.50 207 GLN A CA 1
ATOM 1683 C C . GLN A 1 207 ? -6.402 0.469 -1.875 1.00 93.50 207 GLN A C 1
ATOM 1685 O O . GLN A 1 207 ? -6.691 0.673 -0.696 1.00 93.50 207 GLN A O 1
ATOM 1690 N N . ALA A 1 208 ? -7.240 -0.151 -2.709 1.00 92.88 208 ALA A N 1
ATOM 1691 C CA . ALA A 1 208 ? -8.570 -0.602 -2.314 1.00 92.88 208 ALA A CA 1
ATOM 1692 C C . ALA A 1 208 ? -8.501 -1.728 -1.270 1.00 92.88 208 ALA A C 1
ATOM 1694 O O . ALA A 1 208 ? -9.220 -1.699 -0.268 1.00 92.88 208 ALA A O 1
ATOM 1695 N N . ALA A 1 209 ? -7.601 -2.692 -1.464 1.00 95.88 209 ALA A N 1
ATOM 1696 C CA . ALA A 1 209 ? -7.344 -3.758 -0.507 1.00 95.88 209 ALA A CA 1
ATOM 1697 C C . ALA A 1 209 ? -6.812 -3.208 0.817 1.00 95.88 209 ALA A C 1
ATOM 1699 O O . ALA A 1 209 ? -7.278 -3.619 1.878 1.00 95.88 209 ALA A O 1
ATOM 1700 N N . TRP A 1 210 ? -5.906 -2.227 0.774 1.00 95.38 210 TRP A N 1
ATOM 1701 C CA . TRP A 1 210 ? -5.420 -1.573 1.985 1.00 95.38 210 TRP A CA 1
ATOM 1702 C C . TRP A 1 210 ? -6.555 -0.911 2.776 1.00 95.38 210 TRP A C 1
ATOM 1704 O O . TRP A 1 210 ? -6.632 -1.111 3.985 1.00 95.38 210 TRP A O 1
ATOM 1714 N N . ILE A 1 211 ? -7.477 -0.195 2.119 1.00 93.56 211 ILE A N 1
ATOM 1715 C CA . ILE A 1 211 ? -8.643 0.412 2.789 1.00 93.56 211 ILE A CA 1
ATOM 1716 C C . ILE A 1 211 ? -9.503 -0.663 3.466 1.00 93.56 211 ILE A C 1
ATOM 1718 O O . ILE A 1 211 ? -9.879 -0.509 4.628 1.00 93.56 211 ILE A O 1
ATOM 1722 N N . LYS A 1 212 ? -9.777 -1.777 2.774 1.00 94.81 212 LYS A N 1
ATOM 1723 C CA . LYS A 1 212 ? -10.537 -2.904 3.340 1.00 94.81 212 LYS A CA 1
ATOM 1724 C C . LYS A 1 212 ? -9.840 -3.508 4.563 1.00 94.81 212 LYS A C 1
ATOM 1726 O O . LYS A 1 212 ? -10.495 -3.741 5.576 1.00 94.81 212 LYS A O 1
ATOM 1731 N N . LEU A 1 213 ? -8.525 -3.735 4.496 1.00 94.94 213 LEU A N 1
ATOM 1732 C CA . LEU A 1 213 ? -7.741 -4.247 5.626 1.00 94.94 213 LEU A CA 1
ATOM 1733 C C . LEU A 1 213 ? -7.725 -3.272 6.801 1.00 94.94 213 LEU A C 1
ATOM 1735 O O . LEU A 1 213 ? -7.947 -3.683 7.940 1.00 94.94 213 LEU A O 1
ATOM 1739 N N . TYR A 1 214 ? -7.512 -1.987 6.522 1.00 93.81 214 TYR A N 1
ATOM 1740 C CA . TYR A 1 214 ? -7.548 -0.934 7.526 1.00 93.81 214 TYR A CA 1
ATOM 1741 C C . TYR A 1 214 ? -8.900 -0.925 8.244 1.00 93.81 214 TYR A C 1
ATOM 1743 O O . TYR A 1 214 ? -8.944 -1.029 9.469 1.00 93.81 214 TYR A O 1
ATOM 1751 N N . ASN A 1 215 ? -10.007 -0.912 7.496 1.00 92.81 215 ASN A N 1
ATOM 1752 C CA . ASN A 1 215 ? -11.345 -0.958 8.080 1.00 92.81 215 ASN A CA 1
ATOM 1753 C C . ASN A 1 215 ? -11.577 -2.244 8.884 1.00 92.81 215 ASN A C 1
ATOM 1755 O O . ASN A 1 215 ? -12.151 -2.204 9.960 1.00 92.81 215 ASN A O 1
ATOM 1759 N N . LYS A 1 216 ? -11.085 -3.393 8.416 1.00 92.88 216 LYS A N 1
ATOM 1760 C CA . LYS A 1 216 ? -11.232 -4.665 9.136 1.00 92.88 216 LYS A CA 1
ATOM 1761 C C . LYS A 1 216 ? -10.474 -4.691 10.468 1.00 92.88 216 LYS A C 1
ATOM 1763 O O . LYS A 1 216 ? -10.953 -5.289 11.430 1.00 92.88 216 LYS A O 1
ATOM 1768 N N . ARG A 1 217 ? -9.270 -4.113 10.522 1.00 92.88 217 ARG A N 1
ATOM 1769 C CA . ARG A 1 217 ? -8.309 -4.345 11.618 1.00 92.88 217 ARG A CA 1
ATOM 1770 C C . ARG A 1 217 ? -8.101 -3.160 12.556 1.00 92.88 217 ARG A C 1
ATOM 1772 O O . ARG A 1 217 ? -7.706 -3.371 13.709 1.00 92.88 217 ARG A O 1
ATOM 1779 N N . CYS A 1 218 ? -8.351 -1.944 12.082 1.00 90.31 218 CYS A N 1
ATOM 1780 C CA . CYS A 1 218 ? -8.008 -0.703 12.775 1.00 90.31 218 CYS A CA 1
ATOM 1781 C C . CYS A 1 218 ? -9.218 0.094 13.270 1.00 90.31 218 CYS A C 1
ATOM 1783 O O . CYS A 1 218 ? -9.021 1.099 13.951 1.00 90.31 218 CYS A O 1
ATOM 1785 N N . THR A 1 219 ? -10.444 -0.335 12.968 1.00 87.62 219 THR A N 1
ATOM 1786 C CA . THR A 1 219 ? -11.654 0.345 13.446 1.00 87.62 219 THR A CA 1
ATOM 1787 C C . THR A 1 219 ? -12.141 -0.267 14.742 1.00 87.62 219 THR A C 1
ATOM 1789 O O . THR A 1 219 ? -12.154 -1.491 14.896 1.00 87.62 219 THR A O 1
ATOM 1792 N N . VAL A 1 220 ? -12.604 0.575 15.657 1.00 76.75 220 VAL A N 1
ATOM 1793 C CA . VAL A 1 220 ? -13.285 0.109 16.862 1.00 76.75 220 VAL A CA 1
ATOM 1794 C C . VAL A 1 220 ? -14.726 -0.202 16.475 1.00 76.75 220 VAL A C 1
ATOM 1796 O O . VAL A 1 220 ? -15.454 0.693 16.059 1.00 76.75 220 VAL A O 1
ATOM 1799 N N . LYS A 1 221 ? -15.153 -1.464 16.585 1.00 60.53 221 LYS A N 1
ATOM 1800 C CA . LYS A 1 221 ? -16.588 -1.754 16.562 1.00 60.53 221 LYS A CA 1
ATOM 1801 C C . LYS A 1 221 ? -17.171 -1.202 17.854 1.00 60.53 221 LYS A C 1
ATOM 1803 O O . LYS A 1 221 ? -16.941 -1.764 18.924 1.00 60.53 221 LYS A O 1
ATOM 1808 N N . SER A 1 222 ? -17.880 -0.088 17.756 1.00 49.38 222 SER A N 1
ATOM 1809 C CA . SER A 1 222 ? -18.761 0.394 18.810 1.00 49.38 222 SER A CA 1
ATOM 1810 C C . SER A 1 222 ? -19.774 -0.730 19.050 1.00 49.38 222 SER A C 1
ATOM 1812 O O . SER A 1 222 ? -20.618 -0.994 18.198 1.00 49.38 222 SER A O 1
ATOM 1814 N N . ASN A 1 223 ? -19.653 -1.467 20.159 1.00 40.91 223 ASN A N 1
ATOM 1815 C CA . ASN A 1 223 ? -20.723 -2.353 20.617 1.00 40.91 223 ASN A CA 1
ATOM 1816 C C . ASN A 1 223 ? -21.859 -1.458 21.119 1.00 40.91 223 ASN A C 1
ATOM 1818 O O . ASN A 1 223 ? -22.047 -1.289 22.321 1.00 40.91 223 ASN A O 1
ATOM 1822 N N . THR A 1 224 ? -22.602 -0.852 20.202 1.00 40.03 224 THR A N 1
ATOM 1823 C CA . THR A 1 224 ? -23.892 -0.235 20.496 1.00 40.03 224 THR A CA 1
ATOM 1824 C C . THR A 1 224 ? -24.920 -1.361 20.589 1.00 40.03 224 THR A C 1
ATOM 1826 O O . THR A 1 224 ? -25.766 -1.538 19.720 1.00 40.03 224 THR A O 1
ATOM 1829 N N . ASN A 1 225 ? -24.810 -2.166 21.649 1.00 31.03 225 ASN A N 1
ATOM 1830 C CA . ASN A 1 225 ? -25.979 -2.849 22.181 1.00 31.03 225 ASN A CA 1
ATOM 1831 C C . ASN A 1 225 ? -26.760 -1.782 22.953 1.00 31.03 225 ASN A C 1
ATOM 1833 O O . ASN A 1 225 ? -26.354 -1.386 24.047 1.00 31.03 225 ASN A O 1
ATOM 1837 N N . LEU A 1 226 ? -27.802 -1.263 22.300 1.00 33.91 226 LEU A N 1
ATOM 1838 C CA . LEU A 1 226 ? -28.965 -0.684 22.971 1.00 33.91 226 LEU A CA 1
ATOM 1839 C C . LEU A 1 226 ? -29.605 -1.733 23.887 1.00 33.91 226 LEU A C 1
ATOM 1841 O O . LEU A 1 226 ? -29.641 -2.916 23.474 1.00 33.91 226 LEU A O 1
#

Secondary structure (DSSP, 8-state):
--SSS--TTSSTTGGGTT-EE-TTT--EESSSS-TTT---PPP---TT--SS------GGGTTS-HHHHHHHHHHHHHHHSPP-TT---B-TTSPBPPTTHHHHHHHHHHHHHHHHHHHHHHGGGS-HHHHHHHHHHT-SHHHHHTHHHHHHHSS-HHHHHHHTT-HHHHHHHHHHHHHHHHHHTT-TTSS-HHHHHHHHHHHHHHHHHHHHHHHHHHS-------

Radius of gyration: 19.95 Å; chains: 1; bounding box: 57×45×53 Å

Organism: NCBI:txid714943